Protein AF-A0A6A6VC05-F1 (afdb_monomer_lite)

Organism: NCBI:txid1340428

Radius of gyration: 25.46 Å; chains: 1; bounding box: 84×79×47 Å

Structure (mmCIF, N/CA/C/O backbone):
data_AF-A0A6A6VC05-F1
#
_entry.id   AF-A0A6A6VC05-F1
#
loop_
_atom_site.group_PDB
_atom_site.id
_atom_site.type_symbol
_atom_site.label_atom_id
_atom_site.label_alt_id
_atom_site.label_comp_id
_atom_site.label_asym_id
_atom_site.label_entity_id
_atom_site.label_seq_id
_atom_site.pdbx_PDB_ins_code
_atom_site.Cartn_x
_atom_site.Cartn_y
_atom_site.Cartn_z
_atom_site.occupancy
_atom_site.B_iso_or_equiv
_atom_site.auth_seq_id
_atom_site.auth_comp_id
_atom_site.auth_asym_id
_atom_site.auth_atom_id
_atom_site.pdbx_PDB_model_num
ATOM 1 N N . MET A 1 1 ? -21.739 0.221 14.171 1.00 54.50 1 MET A N 1
ATOM 2 C CA . MET A 1 1 ? -20.677 0.145 13.142 1.00 54.50 1 MET A CA 1
ATOM 3 C C . MET A 1 1 ? -20.597 1.492 12.428 1.00 54.50 1 MET A C 1
ATOM 5 O O . MET A 1 1 ? -21.645 2.012 12.067 1.00 54.50 1 MET A O 1
ATOM 9 N N . LYS A 1 2 ? -19.416 2.118 12.309 1.00 68.44 2 LYS A N 1
ATOM 10 C CA . LYS A 1 2 ? -19.286 3.390 11.569 1.00 68.44 2 LYS A CA 1
ATOM 11 C C . LYS A 1 2 ? -19.467 3.123 10.071 1.00 68.44 2 LYS A C 1
ATOM 13 O O . LYS A 1 2 ? -18.999 2.103 9.582 1.00 68.44 2 LYS A O 1
ATOM 18 N N . ASP A 1 3 ? -20.123 4.040 9.370 1.00 80.00 3 ASP A N 1
ATOM 19 C CA . ASP A 1 3 ? -20.311 3.982 7.916 1.00 80.00 3 ASP A CA 1
ATOM 20 C C . ASP A 1 3 ? -18.944 4.018 7.187 1.00 80.00 3 ASP A C 1
ATOM 22 O O . ASP A 1 3 ? -18.203 4.995 7.368 1.00 80.00 3 ASP A O 1
ATOM 26 N N . PRO A 1 4 ? -18.596 3.003 6.367 1.00 75.62 4 PRO A N 1
ATOM 27 C CA . PRO A 1 4 ? -17.346 2.958 5.605 1.00 75.62 4 PRO A CA 1
ATOM 28 C C . PRO A 1 4 ? -17.115 4.192 4.727 1.00 75.62 4 PRO A C 1
ATOM 30 O O . PRO A 1 4 ? -15.991 4.689 4.644 1.00 75.62 4 PRO A O 1
ATOM 33 N N . LYS A 1 5 ? -18.177 4.775 4.151 1.00 75.69 5 LYS A N 1
ATOM 34 C CA . LYS A 1 5 ? -18.059 6.002 3.344 1.00 75.69 5 LYS A CA 1
ATOM 35 C C . LYS A 1 5 ? -17.540 7.169 4.179 1.00 75.69 5 LYS A C 1
ATOM 37 O O . LYS A 1 5 ? -16.705 7.949 3.719 1.00 75.69 5 LYS A O 1
ATOM 42 N N . LYS A 1 6 ? -17.970 7.253 5.442 1.00 84.31 6 LYS A N 1
ATOM 43 C CA . LYS A 1 6 ? -17.495 8.275 6.383 1.00 84.31 6 LYS A CA 1
ATOM 44 C C . LYS A 1 6 ? -16.056 8.035 6.823 1.00 84.31 6 LYS A C 1
ATOM 46 O O . LYS A 1 6 ? -15.414 8.986 7.256 1.00 84.31 6 LYS A O 1
ATOM 51 N N . ILE A 1 7 ? -15.546 6.801 6.787 1.00 85.06 7 ILE A N 1
ATOM 52 C CA . ILE A 1 7 ? -14.134 6.517 7.091 1.00 85.06 7 ILE A CA 1
ATOM 53 C C . ILE A 1 7 ? -13.250 7.108 5.987 1.00 85.06 7 ILE A C 1
ATOM 55 O O . ILE A 1 7 ? -12.396 7.938 6.290 1.00 85.06 7 ILE A O 1
ATOM 59 N N . CYS A 1 8 ? -13.519 6.785 4.718 1.00 81.38 8 CYS A N 1
ATOM 60 C CA . CYS A 1 8 ? -12.721 7.279 3.590 1.00 81.38 8 CYS A CA 1
ATOM 61 C C . CYS A 1 8 ? -12.722 8.814 3.489 1.00 81.38 8 CYS A C 1
ATOM 63 O O . CYS A 1 8 ? -11.675 9.419 3.285 1.00 81.38 8 CYS A O 1
ATOM 65 N N . GLN A 1 9 ? -13.868 9.465 3.716 1.00 83.94 9 GLN A N 1
ATOM 66 C CA . GLN A 1 9 ? -13.950 10.934 3.727 1.00 83.94 9 GLN A CA 1
ATOM 67 C C . GLN A 1 9 ? -13.121 11.574 4.852 1.00 83.94 9 GLN A C 1
ATOM 69 O O . GLN A 1 9 ? -12.517 12.632 4.668 1.00 83.94 9 GLN A O 1
ATOM 74 N N . ARG A 1 10 ? -13.093 10.944 6.033 1.00 90.19 10 ARG A N 1
ATOM 75 C CA . ARG A 1 10 ? -12.311 11.422 7.184 1.00 90.19 10 ARG A CA 1
ATOM 76 C C . ARG A 1 10 ? -10.819 11.169 7.016 1.00 90.19 10 ARG A C 1
ATOM 78 O O . ARG A 1 10 ? -10.024 11.922 7.567 1.00 90.19 10 ARG A O 1
ATOM 85 N N . LEU A 1 11 ? -10.437 10.184 6.203 1.00 90.19 11 LEU A N 1
ATOM 86 C CA . LEU A 1 11 ? -9.038 9.920 5.879 1.00 90.19 11 LEU A CA 1
ATOM 87 C C . LEU A 1 11 ? -8.375 11.117 5.182 1.00 90.19 11 LEU A C 1
ATOM 89 O O . LEU A 1 11 ? -7.171 11.272 5.283 1.00 90.19 11 LEU A O 1
ATOM 93 N N . GLY A 1 12 ? -9.139 12.005 4.543 1.00 89.12 12 GLY A N 1
ATOM 94 C CA . GLY A 1 12 ? -8.627 13.231 3.924 1.00 89.12 12 GLY A CA 1
ATOM 95 C C . GLY A 1 12 ? -8.273 14.374 4.882 1.00 89.12 12 GLY A C 1
ATOM 96 O O . GLY A 1 12 ? -7.867 15.444 4.432 1.00 89.12 12 GLY A O 1
ATOM 97 N N . TRP A 1 13 ? -8.498 14.218 6.189 1.00 88.69 13 TRP A N 1
ATOM 98 C CA . TRP A 1 13 ? -8.323 15.302 7.159 1.00 88.69 13 TRP A CA 1
ATOM 99 C C . TRP A 1 13 ? -6.855 15.457 7.563 1.00 88.69 13 TRP A C 1
ATOM 101 O O . TRP A 1 13 ? -6.163 14.463 7.758 1.00 88.69 13 TRP A O 1
ATOM 111 N N . GLY A 1 14 ? -6.392 16.700 7.734 1.00 79.25 14 GLY A N 1
ATOM 112 C CA . GLY A 1 14 ? -4.990 16.993 8.070 1.00 79.25 14 GLY A CA 1
ATOM 113 C C . GLY A 1 14 ? -4.506 16.327 9.362 1.00 79.25 14 GLY A C 1
ATOM 114 O O . GLY A 1 14 ? -3.368 15.891 9.421 1.00 79.25 14 GLY A O 1
ATOM 115 N N . ASP A 1 15 ? -5.387 16.156 10.351 1.00 78.50 15 ASP A N 1
ATOM 116 C CA . ASP A 1 15 ? -5.134 15.357 11.557 1.00 78.50 15 ASP A CA 1
ATOM 117 C C . ASP A 1 15 ? -5.759 13.963 11.391 1.00 78.50 15 ASP A C 1
ATOM 119 O O . ASP A 1 15 ? -6.870 13.678 11.858 1.00 78.50 15 ASP A O 1
ATOM 123 N N . GLY A 1 16 ? -5.066 13.114 10.625 1.00 71.44 16 GLY A N 1
ATOM 124 C CA . GLY A 1 16 ? -5.572 11.798 10.236 1.00 71.44 16 GLY A CA 1
ATOM 125 C C . GLY A 1 16 ? -5.879 10.903 11.434 1.00 71.44 16 GLY A C 1
ATOM 126 O O . GLY A 1 16 ? -6.944 10.289 11.477 1.00 71.44 16 GLY A O 1
ATOM 127 N N . ALA A 1 17 ? -4.994 10.901 12.436 1.00 79.56 17 ALA A N 1
ATOM 128 C CA . ALA A 1 17 ? -5.100 10.040 13.613 1.00 79.56 17 ALA A CA 1
ATOM 129 C C . ALA A 1 17 ? -6.322 10.363 14.479 1.00 79.56 17 ALA A C 1
ATOM 131 O O . ALA A 1 17 ? -6.992 9.454 14.974 1.00 79.56 17 ALA A O 1
ATOM 132 N N . ARG A 1 18 ? -6.660 11.649 14.639 1.00 86.12 18 ARG A N 1
ATOM 133 C CA . ARG A 1 18 ? -7.871 12.049 15.364 1.00 86.12 18 ARG A CA 1
ATOM 134 C C . ARG A 1 18 ? -9.143 11.751 14.571 1.00 86.12 18 ARG A C 1
ATO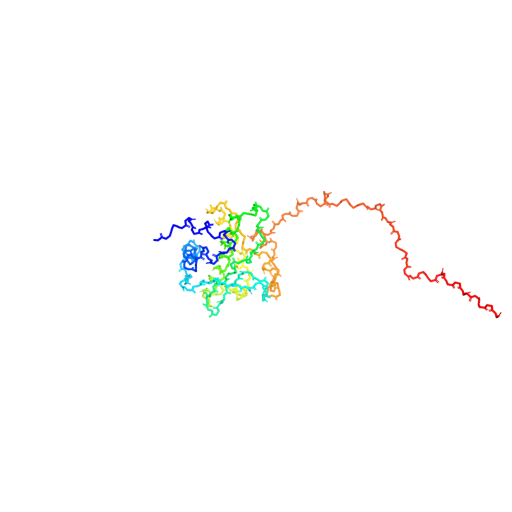M 136 O O . ARG A 1 18 ? -10.170 11.403 15.155 1.00 86.12 18 ARG A O 1
ATOM 143 N N . ALA A 1 19 ? -9.104 11.911 13.248 1.00 85.88 19 ALA A N 1
ATOM 144 C CA . ALA A 1 19 ? -10.272 11.729 12.389 1.00 85.88 19 ALA A CA 1
ATOM 145 C C . ALA A 1 19 ? -10.608 10.245 12.140 1.00 85.88 19 ALA A C 1
ATOM 147 O O . ALA A 1 19 ? -11.791 9.876 12.061 1.00 85.88 19 ALA A O 1
ATOM 148 N N . VAL A 1 20 ? -9.582 9.398 12.032 1.00 91.75 20 VAL A N 1
ATOM 149 C CA . VAL A 1 20 ? -9.659 7.967 11.719 1.00 91.75 20 VAL A CA 1
ATOM 150 C C . VAL A 1 20 ? -8.704 7.206 12.641 1.00 91.75 20 VAL A C 1
ATOM 1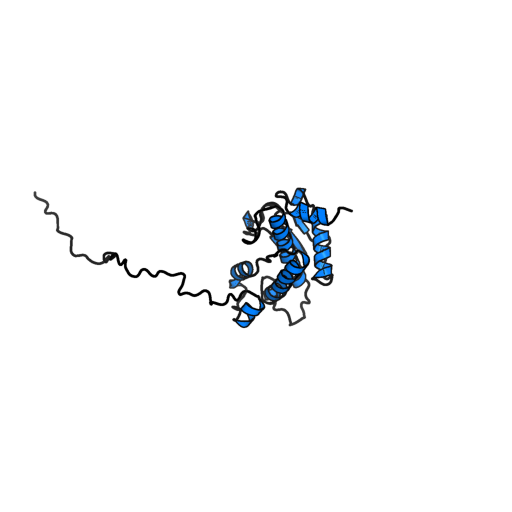52 O O . VAL A 1 20 ? -7.492 7.278 12.485 1.00 91.75 20 VAL A O 1
ATOM 155 N N . GLY A 1 21 ? -9.247 6.460 13.605 1.00 94.62 21 GLY A N 1
ATOM 156 C CA . GLY A 1 21 ? -8.431 5.640 14.509 1.00 94.62 21 GLY A CA 1
ATOM 157 C C . GLY A 1 21 ? -7.872 4.386 13.828 1.00 94.62 21 GLY A C 1
ATOM 158 O O . GLY A 1 21 ? -8.343 4.008 12.756 1.00 94.62 21 GLY A O 1
ATOM 159 N N . ASN A 1 22 ? -6.917 3.708 14.476 1.00 95.69 22 ASN A N 1
ATOM 160 C CA . ASN A 1 22 ? -6.248 2.521 13.920 1.00 95.69 22 ASN A CA 1
ATOM 161 C C . ASN A 1 22 ? -7.245 1.449 13.448 1.00 95.69 22 ASN A C 1
ATOM 163 O O . ASN A 1 22 ? -7.181 1.025 12.302 1.00 95.69 22 ASN A O 1
ATOM 167 N N . SER A 1 23 ? -8.245 1.118 14.269 1.00 95.25 23 SER A N 1
ATOM 168 C CA . SER A 1 23 ? -9.265 0.113 13.928 1.00 95.25 23 SER A CA 1
ATOM 169 C C . SER A 1 23 ? -10.192 0.509 12.774 1.00 95.25 23 SER A C 1
ATOM 171 O O . SER A 1 23 ? -10.851 -0.341 12.181 1.00 95.25 23 SER A O 1
ATOM 173 N N . ASP A 1 24 ? -10.295 1.800 12.440 1.00 95.00 24 ASP A N 1
ATOM 174 C CA . ASP A 1 24 ? -11.007 2.232 11.235 1.00 95.00 24 ASP A CA 1
ATOM 175 C C . ASP A 1 24 ? -10.122 2.058 9.985 1.00 95.00 24 ASP A C 1
ATOM 177 O O . ASP A 1 24 ? -10.655 1.749 8.921 1.00 95.00 24 ASP A O 1
ATOM 181 N N . VAL A 1 25 ? -8.795 2.204 10.107 1.00 95.81 25 VAL A N 1
ATOM 182 C CA . VAL A 1 25 ? -7.836 1.920 9.023 1.00 95.81 25 VAL A CA 1
ATOM 183 C C . VAL A 1 25 ? -7.688 0.417 8.789 1.00 95.81 25 VAL A C 1
ATOM 185 O O . VAL A 1 25 ? -7.654 -0.018 7.642 1.00 95.81 25 VAL A O 1
ATOM 188 N N . GLU A 1 26 ? -7.686 -0.392 9.848 1.00 96.31 26 GLU A N 1
ATOM 189 C CA . GLU A 1 26 ? -7.635 -1.856 9.747 1.00 96.31 26 GLU A CA 1
ATOM 190 C C . GLU A 1 26 ? -8.814 -2.414 8.941 1.00 96.31 26 GLU A C 1
ATOM 192 O O . GLU A 1 26 ? -8.616 -3.289 8.113 1.00 96.31 26 GLU A O 1
ATOM 197 N N . LYS A 1 27 ? -10.013 -1.827 9.029 1.00 95.56 27 LYS A N 1
ATOM 198 C CA . LYS A 1 27 ? -11.145 -2.209 8.155 1.00 95.56 27 LYS A CA 1
ATOM 199 C C . LYS A 1 27 ? -10.883 -1.943 6.672 1.00 95.56 27 LYS A C 1
ATOM 201 O O . LYS A 1 27 ? -11.405 -2.643 5.808 1.00 95.56 27 LYS A O 1
ATOM 206 N N . ILE A 1 28 ? -10.107 -0.904 6.356 1.00 95.69 28 ILE A N 1
ATOM 207 C CA . ILE A 1 28 ? -9.677 -0.639 4.976 1.00 95.69 28 ILE A CA 1
ATOM 208 C C . ILE A 1 28 ? -8.674 -1.716 4.550 1.00 95.69 28 ILE A C 1
ATOM 210 O O . ILE A 1 28 ? -8.787 -2.248 3.447 1.00 95.69 28 ILE A O 1
ATOM 214 N N . LEU A 1 29 ? -7.735 -2.080 5.431 1.00 96.75 29 LEU A N 1
ATOM 215 C CA . LEU A 1 29 ? -6.794 -3.176 5.190 1.00 96.75 29 LEU A CA 1
ATOM 216 C C . LEU A 1 29 ? -7.500 -4.525 5.024 1.00 96.75 29 LEU A C 1
ATOM 218 O O . LEU A 1 29 ? -7.126 -5.275 4.133 1.00 96.75 29 LEU A O 1
ATOM 222 N N . GLU A 1 30 ? -8.542 -4.822 5.801 1.00 96.62 30 GLU A N 1
ATOM 223 C CA . GLU A 1 30 ? -9.377 -6.019 5.635 1.00 96.62 30 GLU A CA 1
ATOM 224 C C . GLU A 1 30 ? -10.001 -6.063 4.237 1.00 96.62 30 GLU A C 1
ATOM 226 O O . GLU A 1 30 ? -9.947 -7.094 3.563 1.00 96.62 30 GLU A O 1
ATOM 231 N N . ALA A 1 31 ? -10.530 -4.931 3.760 1.00 95.81 31 ALA A N 1
ATOM 232 C CA . ALA A 1 31 ? -11.077 -4.830 2.411 1.00 95.81 31 ALA A CA 1
ATOM 233 C C . ALA A 1 31 ? -9.995 -5.041 1.338 1.00 95.81 31 ALA A C 1
ATOM 235 O O . ALA A 1 31 ? -10.212 -5.798 0.394 1.00 95.81 31 ALA A O 1
ATOM 236 N N . TYR A 1 32 ? -8.816 -4.429 1.486 1.00 96.88 32 TYR A N 1
ATOM 237 C CA . TYR A 1 32 ? -7.688 -4.677 0.583 1.00 96.88 32 TYR A CA 1
ATOM 238 C C . TYR A 1 32 ? -7.241 -6.137 0.607 1.00 96.88 32 TYR A C 1
ATOM 240 O O . TYR A 1 32 ? -7.008 -6.724 -0.447 1.00 96.88 32 TYR A O 1
ATOM 248 N N . ASN A 1 33 ? -7.163 -6.740 1.789 1.00 96.81 33 ASN A N 1
ATOM 249 C CA . ASN A 1 33 ? -6.758 -8.124 1.961 1.00 96.81 33 ASN A CA 1
ATOM 250 C C . ASN A 1 33 ? -7.716 -9.082 1.248 1.00 96.81 33 ASN A C 1
ATOM 252 O O . ASN A 1 33 ? -7.274 -9.964 0.513 1.00 96.81 33 ASN A O 1
ATOM 256 N N . ALA A 1 34 ? -9.023 -8.860 1.388 1.00 96.38 34 ALA A N 1
ATOM 257 C CA . ALA A 1 34 ? -10.041 -9.643 0.701 1.00 96.38 34 ALA A CA 1
ATOM 258 C C . ALA A 1 34 ? -10.010 -9.454 -0.827 1.00 96.38 34 ALA A C 1
ATOM 260 O O . ALA A 1 34 ? -10.136 -10.427 -1.566 1.00 96.38 34 ALA A O 1
ATOM 261 N N . LEU A 1 35 ? -9.841 -8.216 -1.308 1.00 95.69 35 LEU A N 1
ATOM 262 C CA . LEU A 1 35 ? -9.934 -7.891 -2.736 1.00 95.69 35 LEU A CA 1
ATOM 263 C C . LEU A 1 35 ? -8.660 -8.205 -3.527 1.00 95.69 35 LEU A C 1
ATOM 265 O O . LEU A 1 35 ? -8.745 -8.601 -4.687 1.00 95.69 35 LEU A O 1
ATOM 269 N N . PHE A 1 36 ? -7.490 -7.987 -2.929 1.00 95.94 36 PHE A N 1
ATOM 270 C CA . PHE A 1 36 ? -6.218 -7.947 -3.654 1.00 95.94 36 PHE A CA 1
ATOM 271 C C . PHE A 1 36 ? -5.190 -8.962 -3.164 1.00 95.94 36 PHE A C 1
ATOM 273 O O . PHE A 1 36 ? -4.302 -9.335 -3.928 1.00 95.94 36 PHE A O 1
ATOM 280 N N . PHE A 1 37 ? -5.302 -9.411 -1.914 1.00 95.25 37 PHE A N 1
ATOM 281 C CA . PHE A 1 37 ? -4.286 -10.248 -1.272 1.00 95.25 37 PHE A CA 1
ATOM 282 C C . PHE A 1 37 ? -4.826 -11.607 -0.820 1.00 95.25 37 PHE A C 1
ATOM 284 O O . PHE A 1 37 ? -4.173 -12.303 -0.048 1.00 95.25 37 PHE A O 1
ATOM 291 N N . PHE A 1 38 ? -5.997 -12.011 -1.328 1.00 95.06 38 PHE A N 1
ATOM 292 C CA . PHE A 1 38 ? -6.592 -13.340 -1.131 1.00 95.06 38 PHE A CA 1
ATOM 293 C C . PHE A 1 38 ? -6.736 -13.751 0.345 1.00 95.06 38 PHE A C 1
ATOM 295 O O . PHE A 1 38 ? -6.606 -14.929 0.686 1.00 95.06 38 PHE A O 1
ATOM 302 N N . GLY A 1 39 ? -6.955 -12.777 1.231 1.00 95.62 39 GLY A N 1
ATOM 303 C CA . GLY A 1 39 ? -7.085 -13.007 2.669 1.00 95.62 39 GLY A CA 1
ATOM 304 C C . GLY A 1 39 ? -5.794 -13.450 3.369 1.00 95.62 39 GLY A C 1
ATOM 305 O O . GLY A 1 39 ? -5.869 -13.948 4.486 1.00 95.62 39 GLY A O 1
ATOM 306 N N . GLN A 1 40 ? -4.626 -13.316 2.731 1.00 93.81 40 GLN A N 1
ATOM 307 C CA . GLN A 1 40 ? -3.364 -13.866 3.244 1.00 93.81 40 GLN A CA 1
ATOM 308 C C . GLN A 1 40 ? -2.687 -12.991 4.309 1.00 93.81 40 GLN A C 1
ATOM 310 O O . GLN A 1 40 ? -1.862 -13.484 5.071 1.00 93.81 40 GLN A O 1
ATOM 315 N N . ILE A 1 41 ? -3.016 -11.700 4.383 1.00 93.81 41 ILE A N 1
ATOM 316 C CA . ILE A 1 41 ? -2.419 -10.785 5.364 1.00 93.81 41 ILE A CA 1
ATOM 317 C C . ILE A 1 41 ? -3.156 -10.906 6.706 1.00 93.81 41 ILE A C 1
ATOM 319 O O . ILE A 1 41 ? -4.386 -10.848 6.750 1.00 93.81 41 ILE A O 1
ATOM 323 N N . GLN A 1 42 ? -2.424 -11.011 7.817 1.00 94.06 42 GLN A N 1
ATOM 324 C CA . GLN A 1 42 ? -2.996 -10.870 9.159 1.00 94.06 42 GLN A CA 1
ATOM 325 C C . GLN A 1 42 ? -3.181 -9.380 9.488 1.00 94.06 42 GLN A C 1
ATOM 327 O O . GLN A 1 42 ? -2.202 -8.657 9.635 1.00 94.06 42 GLN A O 1
ATOM 332 N N . VAL A 1 43 ? -4.432 -8.918 9.584 1.00 95.44 43 VAL A N 1
ATOM 333 C CA . VAL A 1 43 ? -4.743 -7.477 9.693 1.00 95.44 43 VAL A CA 1
ATOM 334 C C . VAL A 1 43 ? -4.866 -6.977 11.138 1.00 95.44 43 VAL A C 1
ATOM 336 O O . VAL A 1 43 ? -4.591 -5.809 11.406 1.00 95.44 43 VAL A O 1
ATOM 339 N N . GLU A 1 44 ? -5.265 -7.830 12.081 1.00 96.12 44 GLU A N 1
ATOM 340 C CA . GLU A 1 44 ? -5.470 -7.418 13.475 1.00 96.12 44 GLU A CA 1
ATOM 341 C C . GLU A 1 44 ? -4.162 -6.931 14.118 1.00 96.12 44 GLU A C 1
ATOM 343 O O . GLU A 1 44 ? -3.178 -7.670 14.180 1.00 96.12 44 GLU A O 1
ATOM 348 N N . GLY A 1 45 ? -4.148 -5.682 14.599 1.00 95.00 45 GLY A N 1
ATOM 349 C CA . GLY A 1 45 ? -2.972 -5.070 15.223 1.00 95.00 45 GLY A CA 1
ATOM 350 C C . GLY A 1 45 ? -1.875 -4.671 14.231 1.00 95.00 45 GLY A C 1
ATOM 351 O O . GLY A 1 45 ? -0.777 -4.291 14.645 1.00 95.00 45 GLY A O 1
ATOM 352 N N . MET A 1 46 ? -2.157 -4.741 12.929 1.00 96.38 46 MET A N 1
ATOM 353 C CA . MET A 1 46 ? -1.184 -4.503 11.869 1.00 96.38 46 MET A CA 1
ATOM 354 C C . MET A 1 46 ? -0.941 -3.013 11.620 1.00 96.38 46 MET A C 1
ATOM 356 O O . MET A 1 46 ? 0.028 -2.669 10.956 1.00 96.38 46 MET A O 1
ATOM 360 N N . PHE A 1 47 ? -1.779 -2.100 12.119 1.00 97.75 47 PHE A N 1
ATOM 361 C CA . PHE A 1 47 ? -1.679 -0.681 11.772 1.00 97.75 47 PHE A CA 1
ATOM 362 C C . PHE A 1 47 ? -1.498 0.245 12.977 1.00 97.75 47 PHE A C 1
ATOM 364 O O . PHE A 1 47 ? -2.200 0.144 13.988 1.00 97.75 47 PHE A O 1
ATOM 371 N N . ARG A 1 48 ? -0.628 1.254 12.826 1.00 96.38 48 ARG A N 1
ATOM 372 C CA . ARG A 1 48 ? -0.589 2.408 13.731 1.00 96.38 48 ARG A CA 1
ATOM 373 C C . ARG A 1 48 ? -0.259 3.727 13.044 1.00 96.38 48 ARG A C 1
ATOM 375 O O . ARG A 1 48 ? 0.626 3.814 12.196 1.00 96.38 48 ARG A O 1
ATOM 382 N N . TRP A 1 49 ? -0.886 4.794 13.528 1.00 95.00 49 TRP A N 1
ATOM 383 C CA . TRP A 1 49 ? -0.390 6.147 13.294 1.00 95.00 49 TRP A CA 1
ATOM 384 C C . TRP A 1 49 ? 0.878 6.409 14.108 1.00 95.00 49 TRP A C 1
ATOM 386 O O . TRP A 1 49 ? 0.939 6.081 15.295 1.00 95.00 49 TRP A O 1
ATOM 396 N N . LYS A 1 50 ? 1.881 7.032 13.489 1.00 93.06 50 LYS A N 1
ATOM 397 C CA . LYS A 1 50 ? 3.136 7.398 14.147 1.00 93.06 50 LYS A CA 1
ATOM 398 C C . LYS A 1 50 ? 3.687 8.692 13.576 1.00 93.06 50 LYS A C 1
ATOM 400 O O . LYS A 1 50 ? 4.002 8.767 12.398 1.00 93.06 50 LYS A O 1
ATOM 405 N N . THR A 1 51 ? 3.825 9.696 14.429 1.00 91.31 51 THR A N 1
ATOM 406 C CA . THR A 1 51 ? 4.394 10.992 14.056 1.00 91.31 51 THR A CA 1
ATOM 407 C C . THR A 1 51 ? 5.917 10.939 13.968 1.00 91.31 51 THR A C 1
ATOM 409 O O . THR A 1 51 ? 6.579 10.166 14.669 1.00 91.31 51 THR A O 1
ATOM 412 N N . GLY A 1 52 ? 6.485 11.805 13.129 1.00 86.12 52 GLY A N 1
ATOM 413 C CA . GLY A 1 52 ? 7.932 12.003 13.046 1.00 86.12 52 GLY A CA 1
ATOM 414 C C . GLY A 1 52 ? 8.653 10.891 12.289 1.00 86.12 52 GLY A C 1
ATOM 415 O O . GLY A 1 52 ? 9.834 10.644 12.536 1.00 86.12 52 GLY A O 1
ATOM 416 N N . LEU A 1 53 ? 7.959 10.212 11.371 1.00 85.50 53 LEU A N 1
ATOM 417 C CA . LEU A 1 53 ? 8.598 9.263 10.456 1.00 85.50 53 LEU A CA 1
ATOM 418 C C . LEU A 1 53 ? 9.518 10.000 9.464 1.00 85.50 53 LEU A C 1
ATOM 420 O O . LEU A 1 53 ? 10.646 9.565 9.208 1.00 85.50 53 LEU A O 1
ATOM 424 N N . LEU A 1 54 ? 9.086 11.169 8.973 1.00 78.19 54 LEU A N 1
ATOM 425 C CA . LEU A 1 54 ? 9.816 11.919 7.948 1.00 78.19 54 LEU A CA 1
ATOM 426 C C . LEU A 1 54 ? 11.162 12.452 8.455 1.00 78.19 54 LEU A C 1
ATOM 428 O O . LEU A 1 54 ? 12.148 12.436 7.718 1.00 78.19 54 LEU A O 1
ATOM 432 N N . SER A 1 55 ? 11.223 12.888 9.716 1.00 71.50 55 SER A N 1
ATOM 433 C CA . SER A 1 55 ? 12.430 13.477 10.308 1.00 71.50 55 SER A CA 1
ATOM 434 C C . SER A 1 55 ? 13.562 12.469 10.504 1.00 71.50 55 SER A C 1
ATOM 436 O O . SER A 1 55 ? 14.727 12.861 10.471 1.00 71.50 55 SER A O 1
ATOM 438 N N . LYS A 1 56 ? 13.238 11.182 10.678 1.00 65.12 56 LYS A N 1
ATOM 439 C CA . LYS A 1 56 ? 14.230 10.117 10.874 1.00 65.12 56 LYS A CA 1
ATOM 440 C C . LYS A 1 56 ? 14.667 9.477 9.563 1.00 65.12 56 LYS A C 1
ATOM 442 O O . LYS A 1 56 ? 15.862 9.349 9.330 1.00 65.12 56 LYS A O 1
ATOM 447 N N . ASP A 1 57 ? 13.714 9.137 8.695 1.00 64.12 57 ASP A N 1
ATOM 448 C CA . ASP A 1 57 ? 13.975 8.247 7.555 1.00 64.12 57 ASP A CA 1
ATOM 449 C C . ASP A 1 57 ? 13.555 8.822 6.196 1.00 64.12 57 ASP A C 1
ATOM 451 O O . ASP A 1 57 ? 13.599 8.109 5.189 1.00 64.12 57 ASP A O 1
ATOM 455 N N . ARG A 1 58 ? 13.136 10.099 6.149 1.00 75.31 58 ARG A N 1
ATOM 456 C CA . ARG A 1 58 ? 12.569 10.760 4.955 1.00 75.31 58 ARG A CA 1
ATOM 457 C C . ARG A 1 58 ? 11.417 9.972 4.319 1.00 75.31 58 ARG A C 1
ATOM 459 O O . ARG A 1 58 ? 11.218 10.005 3.105 1.00 75.31 58 ARG A O 1
ATOM 466 N N . ARG A 1 59 ? 10.646 9.270 5.149 1.00 81.25 59 ARG A N 1
ATOM 467 C CA . ARG A 1 59 ? 9.472 8.481 4.766 1.00 81.25 59 ARG A CA 1
ATOM 468 C C . ARG A 1 59 ? 8.284 8.900 5.620 1.00 81.25 59 ARG A C 1
ATOM 470 O O . ARG A 1 59 ? 8.457 9.233 6.781 1.00 81.25 59 ARG A O 1
ATOM 477 N N . TYR A 1 60 ? 7.089 8.875 5.052 1.00 88.69 60 TYR A N 1
ATOM 478 C CA . TYR A 1 60 ? 5.832 9.156 5.760 1.00 88.69 60 TYR A CA 1
ATOM 479 C C . TYR A 1 60 ? 5.027 7.874 6.027 1.00 88.69 60 TYR A C 1
ATOM 481 O O . TYR A 1 60 ? 3.994 7.921 6.683 1.00 88.69 60 TYR A O 1
ATOM 489 N N . ALA A 1 61 ? 5.500 6.720 5.549 1.00 93.06 61 ALA A N 1
ATOM 490 C CA . ALA A 1 61 ? 4.950 5.409 5.860 1.00 93.06 61 ALA A CA 1
ATOM 491 C C . ALA A 1 61 ? 6.026 4.323 5.762 1.00 93.06 61 ALA A C 1
ATOM 493 O O . ALA A 1 61 ? 7.057 4.528 5.109 1.00 93.06 61 ALA A O 1
ATOM 494 N N . GLN A 1 62 ? 5.797 3.198 6.439 1.00 93.38 62 GLN A N 1
ATOM 495 C CA . GLN A 1 62 ? 6.620 1.999 6.319 1.00 93.38 62 GLN A CA 1
ATOM 496 C C . GLN A 1 62 ? 5.911 0.744 6.834 1.00 93.38 62 GLN A C 1
ATOM 498 O O . GLN A 1 62 ? 5.215 0.785 7.847 1.00 93.38 62 GLN A O 1
ATOM 503 N N . TYR A 1 63 ? 6.186 -0.386 6.195 1.00 94.38 63 TYR A N 1
ATOM 504 C CA . TYR A 1 63 ? 5.999 -1.725 6.738 1.00 94.38 63 TYR A CA 1
ATOM 505 C C . TYR A 1 63 ? 7.252 -2.187 7.504 1.00 94.38 63 TYR A C 1
ATOM 507 O O . TYR A 1 63 ? 8.383 -2.009 7.046 1.00 94.38 63 TYR A O 1
ATOM 515 N N . LEU A 1 64 ? 7.048 -2.786 8.678 1.00 93.19 64 LEU A N 1
ATOM 516 C CA . LEU A 1 64 ? 8.073 -3.338 9.562 1.00 93.19 64 LEU A CA 1
ATOM 517 C C . LEU A 1 64 ? 7.981 -4.874 9.570 1.00 93.19 64 LEU A C 1
ATOM 519 O O . LEU A 1 64 ? 7.178 -5.410 10.337 1.00 93.19 64 LEU A O 1
ATOM 523 N N . PRO A 1 65 ? 8.818 -5.597 8.796 1.00 90.31 65 PRO A N 1
ATOM 524 C CA . PRO A 1 65 ? 8.756 -7.061 8.706 1.00 90.31 65 PRO A CA 1
ATOM 525 C C . PRO A 1 65 ? 8.912 -7.775 10.055 1.00 90.31 65 PRO A C 1
ATOM 527 O O . PRO A 1 65 ? 8.266 -8.782 10.314 1.00 90.31 65 PRO A O 1
ATOM 530 N N . SER A 1 66 ? 9.724 -7.227 10.966 1.00 91.31 66 SER A N 1
ATOM 531 C CA . SER A 1 66 ? 9.967 -7.827 12.287 1.00 91.31 66 SER A CA 1
ATOM 532 C C . SER A 1 66 ? 8.733 -7.879 13.187 1.00 91.31 66 SER A C 1
ATOM 534 O O . SER A 1 66 ? 8.682 -8.702 14.097 1.00 91.31 66 SER A O 1
ATOM 536 N N . THR A 1 67 ? 7.760 -6.995 12.964 1.00 93.62 67 THR A N 1
ATOM 537 C CA . THR A 1 67 ? 6.529 -6.917 13.762 1.00 93.62 67 THR A CA 1
ATOM 538 C C . THR A 1 67 ? 5.268 -7.095 12.923 1.00 93.62 67 THR A C 1
ATOM 540 O O . THR A 1 67 ? 4.177 -7.014 13.476 1.00 93.62 67 THR A O 1
ATOM 543 N N . GLY A 1 68 ? 5.393 -7.248 11.601 1.00 93.44 68 GLY A N 1
ATOM 544 C CA . GLY A 1 68 ? 4.268 -7.243 10.666 1.00 93.44 68 GLY A CA 1
ATOM 545 C C . GLY A 1 68 ? 3.473 -5.932 10.650 1.00 93.44 68 GLY A C 1
ATOM 546 O O . GLY A 1 68 ? 2.307 -5.938 10.280 1.00 93.44 68 GLY A O 1
ATOM 547 N N . MET A 1 69 ? 4.057 -4.807 11.081 1.00 96.62 69 MET A N 1
ATOM 548 C CA . MET A 1 69 ? 3.300 -3.578 11.362 1.00 96.62 69 MET A CA 1
ATOM 549 C C . MET A 1 69 ? 3.479 -2.526 10.270 1.00 96.62 69 MET A C 1
ATOM 551 O O . MET A 1 69 ? 4.598 -2.235 9.861 1.00 96.62 69 MET A O 1
ATOM 555 N N . ILE A 1 70 ? 2.384 -1.900 9.860 1.00 96.75 70 ILE A N 1
ATOM 556 C CA . ILE A 1 70 ? 2.329 -0.713 9.016 1.00 96.75 70 ILE A CA 1
ATOM 557 C C . ILE A 1 70 ? 2.250 0.522 9.911 1.00 96.75 70 ILE A C 1
ATOM 559 O O . ILE A 1 70 ? 1.346 0.676 10.736 1.00 96.75 70 ILE A O 1
ATOM 563 N N . GLU A 1 71 ? 3.192 1.432 9.713 1.00 96.12 71 GLU A N 1
ATOM 564 C CA . GLU A 1 71 ? 3.207 2.748 10.330 1.00 96.12 71 GLU A CA 1
ATOM 565 C C . GLU A 1 71 ? 2.953 3.811 9.268 1.00 96.12 71 GLU A C 1
ATOM 567 O O . GLU A 1 71 ? 3.584 3.793 8.213 1.00 96.12 71 GLU A O 1
ATOM 572 N N . MET A 1 72 ? 2.070 4.764 9.557 1.00 94.81 72 MET A N 1
ATOM 573 C CA . MET A 1 72 ? 1.851 5.936 8.707 1.00 94.81 72 MET A CA 1
ATOM 574 C C . MET A 1 72 ? 1.895 7.215 9.537 1.00 94.81 72 MET A C 1
ATOM 576 O O . MET A 1 72 ? 1.408 7.252 10.670 1.00 94.81 72 MET A O 1
ATOM 580 N N . ASP A 1 73 ? 2.461 8.275 8.969 1.00 92.31 73 ASP A N 1
ATOM 581 C CA . ASP A 1 73 ? 2.474 9.595 9.579 1.00 92.31 73 ASP A CA 1
ATOM 582 C C . ASP A 1 73 ? 1.102 10.255 9.373 1.00 92.31 73 ASP A C 1
ATOM 584 O O . ASP A 1 73 ? 0.588 10.302 8.250 1.00 92.31 73 ASP A O 1
ATOM 588 N N . PRO A 1 74 ? 0.442 10.720 10.447 1.00 90.06 74 PRO A N 1
ATOM 589 C CA . PRO A 1 74 ? -0.875 11.321 10.327 1.00 90.06 74 PRO A CA 1
ATOM 590 C C . PRO A 1 74 ? -0.842 12.752 9.783 1.00 90.06 74 PRO A C 1
ATOM 592 O O . PRO A 1 74 ? -1.918 13.273 9.493 1.00 90.06 74 PRO A O 1
ATOM 595 N N . ILE A 1 75 ? 0.329 13.390 9.678 1.00 85.12 75 ILE A N 1
ATOM 596 C CA . ILE A 1 75 ? 0.494 14.797 9.282 1.00 85.12 75 ILE A CA 1
ATOM 597 C C . ILE A 1 75 ? 1.262 14.892 7.964 1.00 85.12 75 ILE A C 1
ATOM 599 O O . ILE A 1 75 ? 0.828 15.597 7.053 1.00 85.12 75 ILE A O 1
ATOM 603 N N . GLU A 1 76 ? 2.381 14.179 7.858 1.00 80.06 76 GLU A N 1
ATOM 604 C CA . GLU A 1 76 ? 3.237 14.220 6.675 1.00 80.06 76 GLU A CA 1
ATOM 605 C C . GLU A 1 76 ? 2.606 13.427 5.525 1.00 80.06 76 GLU A C 1
ATOM 607 O O . GLU A 1 76 ? 2.238 12.262 5.673 1.00 80.06 76 GLU A O 1
ATOM 612 N N . LEU A 1 77 ? 2.474 14.064 4.362 1.00 73.56 77 LEU A N 1
ATOM 613 C CA . LEU A 1 77 ? 1.839 13.491 3.175 1.00 73.56 77 LEU A CA 1
ATOM 614 C C . LEU A 1 77 ? 2.803 13.498 1.998 1.00 73.56 77 LEU A C 1
ATOM 616 O O . LEU A 1 77 ? 3.668 14.374 1.885 1.00 73.56 77 LEU A O 1
ATOM 620 N N . SER A 1 78 ? 2.601 12.568 1.065 1.00 69.94 78 SER A N 1
ATOM 621 C CA . SER A 1 78 ? 3.184 12.748 -0.257 1.00 69.94 78 SER A CA 1
ATOM 622 C C . SER A 1 78 ? 2.564 13.977 -0.921 1.00 69.94 78 SER A C 1
ATOM 624 O O . SER A 1 78 ? 1.370 14.240 -0.753 1.00 69.94 78 SER A O 1
ATOM 626 N N . PRO A 1 79 ? 3.335 14.737 -1.720 1.00 67.12 79 PRO A N 1
ATOM 627 C CA . PRO A 1 79 ? 2.727 15.723 -2.591 1.00 67.12 79 PRO A CA 1
ATOM 628 C C . PRO A 1 79 ? 1.699 15.000 -3.472 1.00 67.12 79 PRO A C 1
ATOM 630 O O . PRO A 1 79 ? 2.061 13.989 -4.093 1.00 67.12 79 PRO A O 1
ATOM 633 N N . PRO A 1 80 ? 0.443 15.483 -3.528 1.00 61.38 80 PRO A N 1
ATOM 634 C CA . PRO A 1 80 ? -0.612 14.790 -4.243 1.00 61.38 80 PRO A CA 1
ATOM 635 C C . PRO A 1 80 ? -0.218 14.602 -5.713 1.00 61.38 80 PRO A C 1
ATOM 637 O O . PRO A 1 80 ? 0.594 15.365 -6.258 1.00 61.38 80 PRO A O 1
ATOM 640 N N . PRO A 1 81 ? -0.783 13.593 -6.398 1.00 60.19 81 PRO A N 1
ATOM 641 C CA . PRO A 1 81 ? -0.632 13.478 -7.838 1.00 60.19 81 PRO A CA 1
ATOM 642 C C . PRO A 1 81 ? -0.925 14.828 -8.502 1.00 60.19 81 PRO A C 1
ATOM 644 O O . PRO A 1 81 ? -1.978 15.395 -8.241 1.00 60.19 81 PRO A O 1
ATOM 647 N N . CYS A 1 82 ? -0.056 15.311 -9.402 1.00 58.88 82 CYS A N 1
ATOM 648 C CA . CYS A 1 82 ? -0.254 16.590 -10.109 1.00 58.88 82 CYS A CA 1
ATOM 649 C C . CYS A 1 82 ? -1.609 16.711 -10.839 1.00 58.88 82 CYS A C 1
ATOM 651 O O . CYS A 1 82 ? -1.960 17.781 -11.319 1.00 58.88 82 CYS A O 1
ATOM 653 N N . THR A 1 83 ? -2.336 15.602 -10.974 1.00 64.00 83 THR A N 1
ATOM 654 C CA . THR A 1 83 ? -3.635 15.489 -11.632 1.00 64.00 83 THR A CA 1
ATOM 655 C C . THR A 1 83 ? -4.825 15.754 -10.712 1.00 64.00 83 THR A C 1
ATOM 657 O O . THR A 1 83 ? -5.928 15.906 -11.225 1.00 64.00 83 THR A O 1
ATOM 660 N N . LEU A 1 84 ? -4.651 15.763 -9.385 1.00 67.19 84 LEU A N 1
ATOM 661 C CA . LEU A 1 84 ? -5.735 16.044 -8.442 1.00 67.19 84 LEU A CA 1
ATOM 662 C C . LEU A 1 84 ? -5.533 17.423 -7.803 1.00 67.19 84 LEU A C 1
ATOM 664 O O . LEU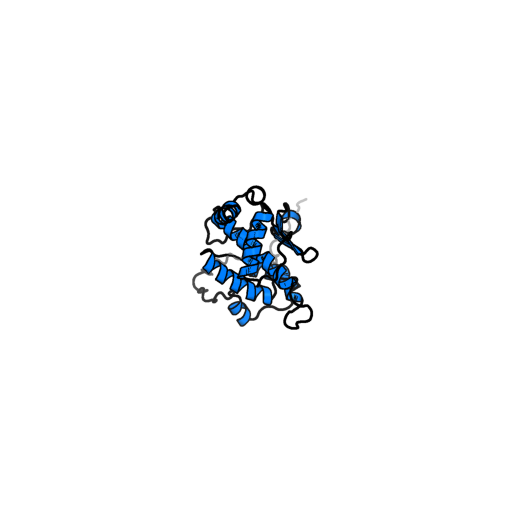 A 1 84 ? -4.408 17.748 -7.413 1.00 67.19 84 LEU A O 1
ATOM 668 N N . PRO A 1 85 ? -6.596 18.237 -7.672 1.00 74.25 85 PRO A N 1
ATOM 669 C CA . PRO A 1 85 ? -6.515 19.464 -6.895 1.00 74.25 85 PRO A CA 1
ATOM 670 C C . PRO A 1 85 ? -6.136 19.122 -5.444 1.00 74.25 85 PRO A C 1
ATOM 672 O O . PRO A 1 85 ? -6.559 18.078 -4.945 1.00 74.25 85 PRO A O 1
ATOM 675 N N . PRO A 1 86 ? -5.349 19.964 -4.752 1.00 76.06 86 PRO A N 1
ATOM 676 C CA . PRO A 1 86 ? -4.946 19.726 -3.369 1.00 76.06 86 PRO A CA 1
ATOM 677 C C . PRO A 1 86 ? -6.137 19.935 -2.423 1.00 76.06 86 PRO A C 1
ATOM 679 O O . PRO A 1 86 ? -6.270 20.967 -1.769 1.00 76.06 86 PRO A O 1
ATOM 682 N N . ASP A 1 87 ? -7.036 18.957 -2.381 1.00 84.94 87 ASP A N 1
ATOM 683 C CA . ASP A 1 87 ? -8.216 18.931 -1.528 1.00 84.94 87 ASP A CA 1
ATOM 684 C C . ASP A 1 87 ? -8.227 17.694 -0.612 1.00 84.94 87 ASP A C 1
ATOM 686 O O . ASP A 1 87 ? -7.325 16.851 -0.619 1.00 84.94 87 ASP A O 1
ATOM 690 N N . ARG A 1 88 ? -9.276 17.573 0.207 1.00 83.94 88 ARG A N 1
ATOM 691 C CA . ARG A 1 88 ? -9.427 16.440 1.134 1.00 83.94 88 ARG A CA 1
ATOM 692 C C . ARG A 1 88 ? -9.539 15.098 0.410 1.00 83.94 88 ARG A C 1
ATOM 694 O O . ARG A 1 88 ? -9.114 14.086 0.960 1.00 83.94 88 ARG A O 1
ATOM 701 N N . ASN A 1 89 ? -10.107 15.067 -0.792 1.00 86.56 89 ASN A N 1
ATOM 702 C CA . ASN A 1 89 ? -10.239 13.830 -1.550 1.00 86.56 89 ASN A CA 1
ATOM 703 C C . ASN A 1 89 ? -8.874 13.385 -2.076 1.00 86.56 89 ASN A C 1
ATOM 705 O O . ASN A 1 89 ? -8.546 12.209 -1.961 1.00 86.56 89 ASN A O 1
ATOM 709 N N . ALA A 1 90 ? -8.052 14.315 -2.566 1.00 86.00 90 ALA A N 1
ATOM 710 C CA . ALA A 1 90 ? -6.682 14.026 -2.973 1.00 86.00 90 ALA A CA 1
ATOM 711 C C . ALA A 1 90 ? -5.852 13.473 -1.808 1.00 86.00 90 ALA A C 1
ATOM 713 O O . ALA A 1 90 ? -5.199 12.444 -1.968 1.00 86.00 90 ALA A O 1
ATOM 714 N N . THR A 1 91 ? -5.955 14.075 -0.618 1.00 88.06 91 THR A N 1
ATOM 715 C CA . THR A 1 91 ? -5.308 13.557 0.600 1.00 88.06 91 THR A CA 1
ATOM 716 C C . THR A 1 91 ? -5.798 12.157 0.970 1.00 88.06 91 THR A C 1
ATOM 718 O O . THR A 1 91 ? -5.002 11.293 1.337 1.00 88.06 91 THR A O 1
ATOM 721 N N . ALA A 1 92 ? -7.107 11.904 0.874 1.00 91.00 92 ALA A N 1
ATOM 722 C CA . ALA A 1 92 ? -7.661 10.583 1.156 1.00 91.00 92 ALA A CA 1
ATOM 723 C C . ALA A 1 92 ? -7.133 9.534 0.165 1.00 91.00 92 ALA A C 1
ATOM 725 O O . ALA A 1 92 ? -6.724 8.455 0.585 1.00 91.00 92 ALA A O 1
ATOM 726 N N . VAL A 1 93 ? -7.099 9.855 -1.131 1.00 90.81 93 VAL A N 1
ATOM 727 C CA . VAL A 1 93 ? -6.575 8.973 -2.186 1.00 90.81 93 VAL A CA 1
ATOM 728 C C . VAL A 1 93 ? -5.083 8.699 -1.990 1.00 90.81 93 VAL A C 1
ATOM 730 O O . VAL A 1 93 ? -4.663 7.550 -2.115 1.00 90.81 93 VAL A O 1
ATOM 733 N N . ASP A 1 94 ? -4.294 9.712 -1.631 1.00 89.44 94 ASP A N 1
ATOM 734 C CA . ASP A 1 94 ? -2.864 9.557 -1.339 1.00 89.44 94 ASP A CA 1
ATOM 735 C C . ASP A 1 94 ? -2.626 8.604 -0.157 1.00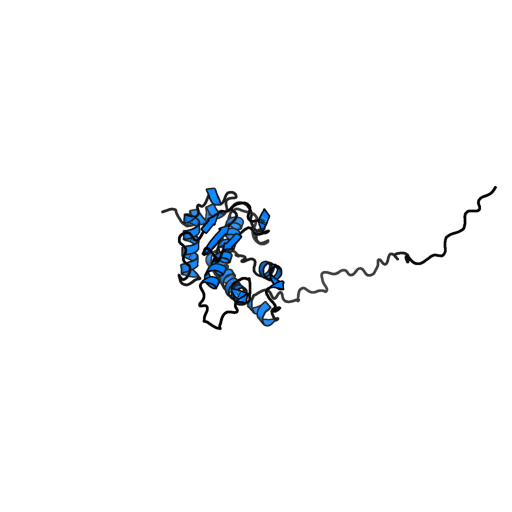 89.44 94 ASP A C 1
ATOM 737 O O . ASP A 1 94 ? -1.848 7.654 -0.260 1.00 89.44 94 ASP A O 1
ATOM 741 N N . ARG A 1 95 ? -3.380 8.765 0.938 1.00 92.19 95 ARG A N 1
ATOM 742 C CA . ARG A 1 95 ? -3.310 7.860 2.096 1.00 92.19 95 ARG A CA 1
ATOM 743 C C . ARG A 1 95 ? -3.787 6.450 1.776 1.00 92.19 95 ARG A C 1
ATOM 745 O O . ARG A 1 95 ? -3.154 5.497 2.214 1.00 92.19 95 ARG A O 1
ATOM 752 N N . LEU A 1 96 ? -4.864 6.299 1.006 1.00 94.12 96 LEU A N 1
ATOM 753 C CA . LEU A 1 96 ? -5.333 4.989 0.542 1.00 94.12 96 LEU A CA 1
ATOM 754 C C . LEU A 1 96 ? -4.271 4.285 -0.307 1.00 94.12 96 LEU A C 1
ATOM 756 O O . LEU A 1 96 ? -4.077 3.079 -0.156 1.00 94.12 96 LEU A O 1
ATOM 760 N N . GLY A 1 97 ? -3.582 5.035 -1.167 1.00 93.62 97 GLY A N 1
ATOM 761 C CA . GLY A 1 97 ? -2.473 4.535 -1.969 1.00 93.62 97 GLY A CA 1
ATOM 762 C C . GLY A 1 97 ? -1.263 4.141 -1.144 1.00 93.62 97 GLY A C 1
ATOM 763 O O . GLY A 1 97 ? -0.711 3.063 -1.329 1.00 93.62 97 GLY A O 1
ATOM 764 N N . THR A 1 98 ? -0.898 4.982 -0.187 1.00 93.81 98 THR A N 1
ATOM 765 C CA . THR A 1 98 ? 0.189 4.713 0.755 1.00 93.81 98 THR A CA 1
ATOM 766 C C . THR A 1 98 ? -0.100 3.469 1.591 1.00 93.81 98 THR A C 1
ATOM 768 O O . THR A 1 98 ? 0.741 2.587 1.703 1.00 93.81 98 THR A O 1
ATOM 771 N N . LEU A 1 99 ? -1.321 3.333 2.107 1.00 95.94 99 LEU A N 1
ATOM 772 C CA . LEU A 1 99 ? -1.732 2.146 2.850 1.00 95.94 99 LEU A CA 1
ATOM 773 C C . LEU A 1 99 ? -1.660 0.884 1.981 1.00 95.94 99 LEU A C 1
ATOM 775 O O . LEU A 1 99 ? -1.174 -0.149 2.433 1.00 95.94 99 LEU A O 1
ATOM 779 N N . LEU A 1 100 ? -2.103 0.969 0.721 1.00 96.75 100 LEU A N 1
ATOM 780 C CA . LEU A 1 100 ? -2.024 -0.145 -0.224 1.00 96.75 100 LEU A CA 1
ATOM 781 C C . LEU A 1 100 ? -0.572 -0.505 -0.575 1.00 96.75 100 LEU A C 1
ATOM 783 O O . LEU A 1 100 ? -0.262 -1.680 -0.755 1.00 96.75 100 LEU A O 1
ATOM 787 N N . HIS A 1 101 ? 0.318 0.488 -0.646 1.00 95.44 101 HIS A N 1
ATOM 788 C CA . HIS A 1 101 ? 1.751 0.290 -0.857 1.00 95.44 101 HIS A CA 1
ATOM 789 C C . HIS A 1 101 ? 2.364 -0.541 0.270 1.00 95.44 101 HIS A C 1
ATOM 791 O O . HIS A 1 101 ? 3.043 -1.530 0.002 1.00 95.44 101 HIS A O 1
ATOM 797 N N . GLU A 1 102 ? 2.112 -0.161 1.523 1.00 95.94 102 GLU A N 1
ATOM 798 C CA . GLU A 1 102 ? 2.652 -0.891 2.672 1.00 95.94 102 GLU A CA 1
ATOM 799 C C . GLU A 1 102 ? 1.992 -2.270 2.837 1.00 95.94 102 GLU A C 1
ATOM 801 O O . GLU A 1 102 ? 2.666 -3.240 3.177 1.00 95.94 102 GLU A O 1
ATOM 806 N N . ALA A 1 103 ? 0.703 -2.404 2.504 1.00 96.50 103 ALA A N 1
ATOM 807 C CA . ALA A 1 103 ? 0.028 -3.701 2.465 1.00 96.50 103 ALA A CA 1
ATOM 808 C C . ALA A 1 103 ? 0.620 -4.643 1.401 1.00 96.50 103 ALA A C 1
ATOM 810 O O . ALA A 1 103 ? 0.720 -5.846 1.634 1.00 96.50 103 ALA A O 1
ATOM 811 N N . LEU A 1 104 ? 1.065 -4.113 0.254 1.00 95.19 104 LEU A N 1
ATOM 812 C CA . LEU A 1 104 ? 1.772 -4.909 -0.750 1.00 95.19 104 LEU A CA 1
ATOM 813 C C . LEU A 1 104 ? 3.106 -5.441 -0.204 1.00 95.19 104 LEU A C 1
ATOM 815 O O . LEU A 1 104 ? 3.417 -6.604 -0.448 1.00 95.19 104 LEU A O 1
ATOM 819 N N . HIS A 1 105 ? 3.864 -4.652 0.567 1.00 93.44 105 HIS A N 1
ATOM 820 C CA . HIS A 1 105 ? 5.069 -5.168 1.237 1.00 93.44 105 HIS A CA 1
ATOM 821 C C . HIS A 1 105 ? 4.737 -6.318 2.181 1.00 93.44 105 HIS A C 1
ATOM 823 O O . HIS A 1 105 ? 5.376 -7.363 2.110 1.00 93.44 105 HIS A O 1
ATOM 829 N N . ALA A 1 106 ? 3.695 -6.171 2.998 1.00 93.94 106 ALA A N 1
ATOM 830 C CA . ALA A 1 106 ? 3.259 -7.238 3.891 1.00 93.94 106 ALA A CA 1
ATOM 831 C C . ALA A 1 106 ? 2.827 -8.510 3.147 1.00 93.94 106 ALA A C 1
ATOM 833 O O . ALA A 1 106 ? 3.163 -9.620 3.555 1.00 93.94 106 ALA A O 1
ATOM 834 N N . TYR A 1 107 ? 2.123 -8.365 2.021 1.00 93.19 107 TYR A N 1
ATOM 835 C CA . TYR A 1 107 ? 1.756 -9.502 1.182 1.00 93.19 107 TYR A CA 1
ATOM 836 C C . TYR A 1 107 ? 2.979 -10.221 0.605 1.00 93.19 107 TYR A C 1
ATOM 838 O O . TYR A 1 107 ? 3.000 -11.449 0.552 1.00 93.19 107 TYR A O 1
ATOM 846 N N . LEU A 1 108 ? 3.996 -9.474 0.168 1.00 90.25 108 LEU A N 1
ATOM 847 C CA . LEU A 1 108 ? 5.243 -10.043 -0.349 1.00 90.25 108 LEU A CA 1
ATOM 848 C C . LEU A 1 108 ? 6.065 -10.732 0.751 1.00 90.25 108 LEU A C 1
ATOM 850 O O . LEU A 1 108 ? 6.739 -11.725 0.475 1.00 90.25 108 LEU A O 1
ATOM 854 N N . ASP A 1 109 ? 5.977 -10.245 1.988 1.00 88.50 109 ASP A N 1
ATOM 855 C CA . ASP A 1 109 ? 6.641 -10.827 3.158 1.00 88.50 109 ASP A CA 1
ATOM 856 C C . ASP A 1 109 ? 6.010 -12.165 3.589 1.00 88.50 109 ASP A C 1
ATOM 858 O O . ASP A 1 109 ? 6.716 -13.083 4.004 1.00 88.50 109 ASP A O 1
ATOM 862 N N . TYR A 1 110 ? 4.697 -12.334 3.385 1.00 83.25 110 TYR A N 1
ATOM 863 C CA . TYR A 1 110 ? 3.981 -13.591 3.653 1.00 83.25 110 TYR A CA 1
ATOM 864 C C . TYR A 1 110 ? 4.421 -14.763 2.750 1.00 83.25 110 TYR A C 1
ATOM 866 O O . TYR A 1 110 ? 4.122 -15.930 3.013 1.00 83.25 110 TYR A O 1
ATOM 874 N N . GLN A 1 111 ? 5.117 -14.493 1.646 1.00 75.50 111 GLN A N 1
ATOM 875 C CA . GLN A 1 111 ? 5.326 -15.498 0.610 1.00 75.50 111 GLN A CA 1
ATOM 876 C C . GLN A 1 111 ? 6.295 -16.611 1.027 1.00 75.50 111 GLN A C 1
ATOM 878 O O . GLN A 1 111 ? 7.319 -16.397 1.682 1.00 75.50 111 GLN A O 1
ATOM 883 N N . CYS A 1 112 ? 5.978 -17.829 0.582 1.00 72.62 112 CYS A N 1
ATOM 884 C CA . CYS A 1 112 ? 6.701 -19.047 0.923 1.00 72.62 112 CYS A CA 1
ATOM 885 C C . CYS A 1 112 ? 8.214 -18.916 0.677 1.00 72.62 112 CYS A C 1
ATOM 887 O O . CYS A 1 112 ? 8.658 -18.619 -0.432 1.00 72.62 112 CYS A O 1
ATOM 889 N N . GLN A 1 113 ? 9.017 -19.169 1.714 1.00 69.94 113 GLN A N 1
ATOM 890 C CA . GLN A 1 113 ? 10.480 -19.059 1.654 1.00 69.94 113 GLN A CA 1
ATOM 891 C C . GLN A 1 113 ? 11.145 -20.114 0.767 1.00 69.94 113 GLN A C 1
ATOM 893 O O . GLN A 1 113 ? 12.266 -19.904 0.314 1.00 69.94 113 GLN A O 1
ATOM 898 N N . SER A 1 114 ? 10.464 -21.229 0.499 1.00 69.75 114 SER A N 1
ATOM 899 C CA . SER A 1 114 ? 10.981 -22.310 -0.343 1.00 69.75 114 SER A CA 1
ATOM 900 C C . SER A 1 114 ? 10.572 -22.190 -1.815 1.00 69.75 114 SER A C 1
ATOM 902 O O . SER A 1 114 ? 11.124 -22.896 -2.662 1.00 69.75 114 SER A O 1
ATOM 904 N N . CYS A 1 115 ? 9.645 -21.291 -2.160 1.00 68.00 115 CYS A N 1
ATOM 905 C CA . CYS A 1 115 ? 9.271 -21.059 -3.550 1.00 68.00 115 CYS A CA 1
ATOM 906 C C . CYS A 1 115 ? 10.375 -20.274 -4.278 1.00 68.00 115 CYS A C 1
ATOM 908 O O . CYS A 1 115 ? 10.586 -19.091 -4.030 1.00 68.00 115 CYS A O 1
ATOM 910 N N . ARG A 1 116 ? 11.031 -20.923 -5.253 1.00 56.31 116 ARG A N 1
ATOM 911 C CA . ARG A 1 116 ? 12.054 -20.333 -6.148 1.00 56.31 116 ARG A CA 1
ATOM 912 C C . ARG A 1 116 ? 11.590 -19.111 -6.948 1.00 56.31 116 ARG A C 1
ATOM 914 O O . ARG A 1 116 ? 12.417 -18.455 -7.570 1.00 56.31 116 ARG A O 1
ATOM 921 N N . SER A 1 117 ? 10.285 -18.858 -7.005 1.00 58.31 117 SER A N 1
ATOM 922 C CA . SER A 1 117 ? 9.697 -17.802 -7.826 1.00 58.31 117 SER A CA 1
ATOM 923 C C . SER A 1 117 ? 9.952 -16.398 -7.293 1.00 58.31 117 SER A C 1
ATOM 925 O O . SER A 1 117 ? 9.738 -15.456 -8.050 1.00 58.31 117 SER A O 1
ATOM 927 N N . LEU A 1 118 ? 10.400 -16.244 -6.039 1.00 65.69 118 LEU A N 1
ATOM 928 C CA . LEU A 1 118 ? 10.772 -14.934 -5.520 1.00 65.69 118 LEU A CA 1
ATOM 929 C C . LEU A 1 118 ? 12.260 -14.783 -5.328 1.00 65.69 118 LEU A C 1
ATOM 931 O O . LEU A 1 118 ? 12.908 -15.492 -4.561 1.00 65.69 118 LEU A O 1
ATOM 935 N N . ASP A 1 119 ? 12.753 -13.753 -5.991 1.00 69.12 119 ASP A N 1
ATOM 936 C CA . ASP A 1 119 ? 14.015 -13.140 -5.677 1.00 69.12 119 ASP A CA 1
ATOM 937 C C . ASP A 1 119 ? 13.960 -12.593 -4.238 1.00 69.12 119 ASP A C 1
ATOM 939 O O . ASP A 1 119 ? 13.090 -11.772 -3.936 1.00 69.12 119 ASP A O 1
ATOM 943 N N . PRO A 1 120 ? 14.865 -12.995 -3.328 1.00 67.38 120 PRO A N 1
ATOM 944 C CA . PRO A 1 120 ? 14.952 -12.407 -1.991 1.00 67.38 120 PRO A CA 1
ATOM 945 C C . PRO A 1 120 ? 15.063 -10.873 -2.009 1.00 67.38 120 PRO A C 1
ATOM 947 O O . PRO A 1 120 ? 14.656 -10.215 -1.051 1.00 67.38 120 PRO A O 1
ATOM 950 N N . ARG A 1 121 ? 15.553 -10.290 -3.114 1.00 67.06 121 ARG A N 1
ATOM 951 C CA . ARG A 1 121 ? 15.625 -8.839 -3.332 1.00 67.06 121 ARG A CA 1
ATOM 952 C C . ARG A 1 121 ? 14.248 -8.181 -3.471 1.00 67.06 121 ARG A C 1
ATOM 954 O O . ARG A 1 121 ? 14.125 -6.997 -3.173 1.00 67.06 121 ARG A O 1
ATOM 961 N N . ASP A 1 122 ? 13.210 -8.930 -3.842 1.00 68.31 122 ASP A N 1
ATOM 962 C CA . ASP A 1 122 ? 11.835 -8.423 -3.931 1.00 68.31 122 ASP A CA 1
ATOM 963 C C . ASP A 1 122 ? 11.159 -8.277 -2.557 1.00 68.31 122 ASP A C 1
ATOM 965 O O . ASP A 1 122 ? 10.169 -7.560 -2.451 1.00 68.31 122 ASP A O 1
ATOM 969 N N . ARG A 1 123 ? 11.688 -8.909 -1.497 1.00 66.44 123 ARG A N 1
ATOM 970 C CA . ARG A 1 123 ? 11.108 -8.845 -0.138 1.00 66.44 123 ARG A CA 1
ATOM 971 C C . ARG A 1 123 ? 11.462 -7.572 0.615 1.00 66.44 123 ARG A C 1
ATOM 973 O O . ARG A 1 123 ? 10.662 -7.050 1.378 1.00 66.44 123 ARG A O 1
ATOM 980 N N . ALA A 1 124 ? 12.686 -7.090 0.426 1.00 64.88 124 ALA A N 1
ATOM 981 C CA . ALA A 1 124 ? 13.219 -5.944 1.158 1.00 64.88 124 ALA A CA 1
ATOM 982 C C . ALA A 1 124 ? 13.173 -4.638 0.347 1.00 64.88 124 ALA A C 1
ATOM 984 O O . ALA A 1 124 ? 13.650 -3.602 0.819 1.00 64.88 124 ALA A O 1
ATOM 985 N N . ALA A 1 125 ? 12.661 -4.663 -0.884 1.00 72.38 125 ALA A N 1
ATOM 986 C CA . ALA A 1 125 ? 12.717 -3.523 -1.788 1.00 72.38 125 ALA A CA 1
ATOM 987 C C . ALA A 1 125 ? 11.534 -3.483 -2.760 1.00 72.38 125 ALA A C 1
ATOM 989 O O . ALA A 1 125 ? 10.728 -4.398 -2.870 1.00 72.38 125 ALA A O 1
ATOM 990 N N . HIS A 1 126 ? 11.473 -2.402 -3.532 1.00 87.62 126 HIS A N 1
ATOM 991 C CA . HIS A 1 126 ? 10.508 -2.194 -4.610 1.00 87.62 126 HIS A CA 1
ATOM 992 C C . HIS A 1 126 ? 10.931 -2.919 -5.897 1.00 87.62 126 HIS A C 1
ATOM 994 O O . HIS A 1 126 ? 10.948 -2.301 -6.963 1.00 87.62 126 HIS A O 1
ATOM 1000 N N . GLY A 1 127 ? 11.333 -4.190 -5.778 1.00 85.50 127 GLY A N 1
ATOM 1001 C CA . GLY A 1 127 ? 11.900 -5.020 -6.848 1.00 85.50 127 GLY A CA 1
ATOM 1002 C C . GLY A 1 127 ? 10.887 -5.469 -7.914 1.00 85.50 127 GLY A C 1
ATOM 1003 O O . GLY A 1 127 ? 9.784 -4.932 -7.998 1.00 85.50 127 GLY A O 1
ATOM 1004 N N . TYR A 1 128 ? 11.250 -6.436 -8.762 1.00 85.81 128 TYR A N 1
ATOM 1005 C CA . TYR A 1 128 ? 10.474 -6.812 -9.954 1.00 85.81 128 TYR A CA 1
ATOM 1006 C C . TYR A 1 128 ? 9.022 -7.173 -9.617 1.00 85.81 128 TYR A C 1
ATOM 1008 O O . TYR A 1 128 ? 8.088 -6.629 -10.219 1.00 85.81 128 TYR A O 1
ATOM 1016 N N . THR A 1 129 ? 8.817 -8.045 -8.627 1.00 87.31 129 THR A N 1
ATOM 1017 C CA . THR A 1 129 ? 7.470 -8.486 -8.237 1.00 87.31 129 THR A CA 1
ATOM 1018 C C . THR A 1 129 ? 6.640 -7.326 -7.693 1.00 87.31 129 THR A C 1
ATOM 1020 O O . THR A 1 129 ? 5.483 -7.163 -8.089 1.00 87.31 129 THR A O 1
ATOM 1023 N N . PHE A 1 130 ? 7.240 -6.459 -6.869 1.00 90.94 130 PHE A N 1
ATOM 1024 C CA . PHE A 1 130 ? 6.581 -5.248 -6.378 1.00 90.94 130 PHE A CA 1
ATOM 1025 C C . PHE A 1 130 ? 6.135 -4.353 -7.538 1.00 90.94 130 PHE A C 1
ATOM 1027 O O . PHE A 1 130 ? 5.010 -3.859 -7.553 1.00 90.94 130 PHE A O 1
ATOM 1034 N N . GLN A 1 131 ? 6.995 -4.157 -8.540 1.00 91.19 131 GLN A N 1
ATOM 1035 C CA . GLN A 1 131 ? 6.682 -3.298 -9.679 1.00 91.19 131 GLN A CA 1
ATOM 1036 C C . GLN A 1 131 ? 5.518 -3.812 -10.511 1.00 91.19 131 GLN A C 1
ATOM 1038 O O . GLN A 1 131 ? 4.632 -3.038 -10.890 1.00 91.19 131 GLN A O 1
ATOM 1043 N N . LYS A 1 132 ? 5.515 -5.119 -10.771 1.00 91.06 132 LYS A N 1
ATOM 1044 C CA . LYS A 1 132 ? 4.483 -5.787 -11.555 1.00 91.06 132 LYS A CA 1
ATOM 1045 C C . LYS A 1 132 ? 3.136 -5.774 -10.838 1.00 91.06 132 LYS A C 1
ATOM 1047 O O . LYS A 1 132 ? 2.153 -5.313 -11.414 1.00 91.06 132 LYS A O 1
ATOM 1052 N N . LEU A 1 133 ? 3.098 -6.213 -9.578 1.00 92.56 133 LEU A N 1
ATOM 1053 C CA . LEU A 1 133 ? 1.869 -6.203 -8.780 1.00 92.56 133 LEU A CA 1
ATOM 1054 C C . LEU A 1 133 ? 1.382 -4.778 -8.531 1.00 92.56 133 LEU A C 1
ATOM 1056 O O . LEU A 1 133 ? 0.199 -4.494 -8.687 1.00 92.56 133 LEU A O 1
ATOM 1060 N N . GLY A 1 134 ? 2.297 -3.861 -8.224 1.00 94.38 134 GLY A N 1
ATOM 1061 C CA . GLY A 1 134 ? 1.964 -2.470 -7.977 1.00 94.38 134 GLY A CA 1
ATOM 1062 C C . GLY A 1 134 ? 1.289 -1.800 -9.177 1.00 94.38 134 GLY A C 1
ATOM 1063 O O . GLY A 1 134 ? 0.319 -1.075 -8.984 1.00 94.38 134 GLY A O 1
ATOM 1064 N N . LYS A 1 135 ? 1.719 -2.078 -10.416 1.00 94.56 135 LYS A N 1
ATOM 1065 C CA . LYS A 1 135 ? 1.006 -1.587 -11.608 1.00 94.56 135 LYS A CA 1
ATOM 1066 C C . LYS A 1 135 ? -0.432 -2.109 -11.665 1.00 94.56 135 LYS A C 1
ATOM 1068 O O . LYS A 1 135 ? -1.350 -1.320 -11.862 1.00 94.56 135 LYS A O 1
ATOM 1073 N N . VAL A 1 136 ? -0.619 -3.417 -11.485 1.00 95.56 136 VAL A N 1
ATOM 1074 C CA . VAL A 1 136 ? -1.952 -4.042 -11.525 1.00 95.56 136 VAL A CA 1
ATOM 1075 C C . VAL A 1 136 ? -2.860 -3.434 -10.454 1.00 95.56 136 VAL A C 1
ATOM 1077 O O . VAL A 1 136 ? -4.022 -3.138 -10.721 1.00 95.56 136 VAL A O 1
ATOM 1080 N N . LEU A 1 137 ? -2.327 -3.189 -9.256 1.00 96.19 137 LEU A N 1
ATOM 1081 C CA . LEU A 1 137 ? -3.057 -2.529 -8.177 1.00 96.19 137 LEU A CA 1
ATOM 1082 C C . LEU A 1 137 ? -3.414 -1.07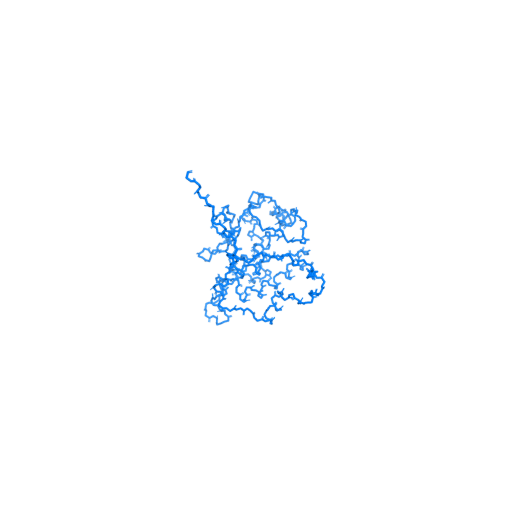7 -8.515 1.00 96.19 137 LEU A C 1
ATOM 1084 O O . LEU A 1 137 ? -4.550 -0.681 -8.283 1.00 96.19 137 LEU A O 1
ATOM 1088 N N . GLU A 1 138 ? -2.502 -0.286 -9.088 1.00 94.12 138 GLU A N 1
ATOM 1089 C CA . GLU A 1 138 ? -2.802 1.087 -9.530 1.00 94.12 138 GLU A CA 1
ATOM 1090 C C . GLU A 1 138 ? -3.937 1.112 -10.570 1.00 94.12 138 GLU A C 1
ATOM 1092 O O . GLU A 1 138 ? -4.868 1.912 -10.447 1.00 94.12 138 GLU A O 1
ATOM 1097 N N . GLU A 1 139 ? -3.904 0.202 -11.550 1.00 94.25 139 GLU A N 1
ATOM 1098 C CA . GLU A 1 139 ? -4.952 0.052 -12.570 1.00 94.25 139 GLU A CA 1
ATOM 1099 C C . GLU A 1 139 ? -6.298 -0.339 -11.942 1.00 94.25 139 GLU A C 1
ATOM 1101 O O . GLU A 1 139 ? -7.324 0.291 -12.212 1.00 94.25 139 GLU A O 1
ATOM 1106 N N . LYS A 1 140 ? -6.306 -1.324 -11.035 1.00 95.19 140 LYS A N 1
ATOM 1107 C CA . LYS A 1 140 ? -7.535 -1.763 -10.361 1.00 95.19 140 LYS A CA 1
ATOM 1108 C C . LYS A 1 140 ? -8.093 -0.711 -9.414 1.00 95.19 140 LYS A C 1
ATOM 1110 O O . LYS A 1 140 ? -9.303 -0.504 -9.377 1.00 95.19 140 LYS A O 1
ATOM 1115 N N . MET A 1 141 ? -7.245 0.011 -8.694 1.00 92.56 141 MET A N 1
ATOM 1116 C CA . MET A 1 141 ? -7.688 1.102 -7.830 1.00 92.56 141 MET A CA 1
ATOM 1117 C C . MET A 1 141 ? -8.294 2.254 -8.629 1.00 92.56 141 MET A C 1
ATOM 1119 O O . MET A 1 141 ? -9.287 2.827 -8.185 1.00 92.56 141 MET A O 1
ATOM 1123 N N . LEU A 1 142 ? -7.776 2.551 -9.826 1.00 92.19 142 LEU A N 1
ATOM 1124 C CA . LEU A 1 142 ? -8.415 3.504 -10.732 1.00 92.19 142 LEU A CA 1
ATOM 1125 C C . LEU A 1 142 ? -9.813 3.025 -11.156 1.00 92.19 142 LEU A C 1
ATOM 1127 O O . LEU A 1 142 ? -10.755 3.818 -11.165 1.00 92.19 142 LEU A O 1
ATOM 1131 N N . GLU A 1 143 ? -9.978 1.735 -11.459 1.00 91.62 143 GLU A N 1
ATOM 1132 C CA . GLU A 1 143 ? -11.286 1.155 -11.783 1.00 91.62 143 GLU A CA 1
ATOM 1133 C C . GLU A 1 143 ? -12.274 1.249 -10.606 1.00 91.62 143 GLU A C 1
ATOM 1135 O O . GLU A 1 143 ? -13.428 1.634 -10.824 1.00 91.62 143 GLU A O 1
ATOM 1140 N N . PHE A 1 144 ? -11.836 0.935 -9.381 1.00 88.81 144 PHE A N 1
ATOM 1141 C CA . PHE A 1 144 ? -12.686 0.899 -8.184 1.00 88.81 144 PHE A CA 1
ATOM 1142 C C . PHE A 1 144 ? -12.985 2.284 -7.602 1.00 88.81 144 PHE A C 1
ATOM 1144 O O . PHE A 1 144 ? -14.144 2.601 -7.338 1.00 88.81 144 PHE A O 1
ATOM 1151 N N . LEU A 1 145 ? -11.960 3.114 -7.400 1.00 86.25 145 LEU A N 1
ATOM 1152 C CA . LEU A 1 145 ? -12.096 4.430 -6.768 1.00 86.25 145 LEU A CA 1
ATOM 1153 C C . LEU A 1 145 ? -12.450 5.540 -7.756 1.00 86.25 145 LEU A C 1
ATOM 1155 O O . LEU A 1 145 ? -12.791 6.639 -7.326 1.00 86.25 145 LEU A O 1
ATOM 1159 N N . LYS A 1 146 ? -12.326 5.285 -9.066 1.00 88.75 146 LYS A N 1
ATOM 1160 C CA . LYS A 1 146 ? -12.397 6.322 -10.112 1.00 88.75 146 LYS A CA 1
ATOM 1161 C C . LYS A 1 146 ? -11.399 7.462 -9.877 1.00 88.75 146 LYS A C 1
ATOM 1163 O O . LYS A 1 146 ? -11.606 8.581 -10.336 1.00 88.75 146 LYS A O 1
ATOM 1168 N N . ALA A 1 147 ? -10.310 7.166 -9.171 1.00 86.75 147 ALA A N 1
ATOM 1169 C CA . ALA A 1 147 ? -9.253 8.104 -8.836 1.00 86.75 147 ALA A CA 1
ATOM 1170 C C . ALA A 1 147 ? -7.888 7.414 -8.971 1.00 86.75 147 ALA A C 1
ATOM 1172 O O . ALA A 1 147 ? -7.753 6.253 -8.572 1.00 86.75 147 ALA A O 1
ATOM 1173 N N . PRO A 1 148 ? -6.871 8.098 -9.522 1.00 88.75 148 PRO A N 1
ATOM 1174 C CA . PRO A 1 148 ? -5.551 7.515 -9.681 1.00 88.75 148 PRO A CA 1
ATOM 1175 C C . PRO A 1 148 ? -4.854 7.408 -8.324 1.00 88.75 148 PRO A C 1
ATOM 1177 O O . PRO A 1 148 ? -4.525 8.415 -7.695 1.00 88.75 148 PRO A O 1
ATOM 1180 N N . VAL A 1 149 ? -4.584 6.178 -7.903 1.00 90.31 149 VAL A N 1
ATOM 1181 C CA . VAL A 1 149 ? -3.687 5.882 -6.787 1.00 90.31 149 VAL A CA 1
ATOM 1182 C C . VAL A 1 149 ? -2.255 5.807 -7.306 1.00 90.31 149 VAL A C 1
ATOM 1184 O O . VAL A 1 149 ? -2.010 5.279 -8.389 1.00 90.31 149 VAL A O 1
ATOM 1187 N N . LYS A 1 150 ? -1.300 6.330 -6.533 1.00 88.12 150 LYS A N 1
ATOM 1188 C CA . LYS A 1 150 ? 0.130 6.187 -6.814 1.00 88.12 150 LYS A CA 1
ATOM 1189 C C . LYS A 1 150 ? 0.786 5.385 -5.708 1.00 88.12 150 LYS A C 1
ATOM 1191 O O . LYS A 1 150 ? 0.843 5.837 -4.573 1.00 88.12 150 LYS A O 1
ATOM 1196 N N . LEU A 1 151 ? 1.379 4.254 -6.062 1.00 90.19 151 LEU A N 1
ATOM 1197 C CA . LEU A 1 151 ? 2.175 3.448 -5.139 1.00 90.19 151 LEU A CA 1
ATOM 1198 C C . LEU A 1 151 ? 3.647 3.889 -5.126 1.00 90.19 151 LEU A C 1
ATOM 1200 O O . LEU A 1 151 ? 4.517 3.113 -4.752 1.00 90.19 151 LEU A O 1
ATOM 1204 N N . GLY A 1 152 ? 3.978 5.099 -5.594 1.00 79.00 152 GLY A N 1
ATOM 1205 C CA . GLY A 1 152 ? 5.342 5.651 -5.525 1.00 79.00 152 GLY A CA 1
ATOM 1206 C C . GLY A 1 152 ? 6.418 4.852 -6.276 1.00 79.00 152 GLY A C 1
ATOM 1207 O O . GLY A 1 152 ? 7.609 5.083 -6.073 1.00 79.00 152 GLY A O 1
ATOM 1208 N N . ARG A 1 153 ? 6.022 3.931 -7.162 1.00 84.81 153 ARG A N 1
ATOM 1209 C CA . ARG A 1 153 ? 6.856 2.790 -7.558 1.00 84.81 153 ARG A CA 1
ATOM 1210 C C . ARG A 1 153 ? 8.216 3.153 -8.165 1.00 84.81 153 ARG A C 1
ATOM 1212 O O . ARG A 1 153 ? 9.215 2.531 -7.812 1.00 84.81 153 ARG A O 1
ATOM 1219 N N . VAL A 1 154 ? 8.262 4.161 -9.045 1.00 83.62 154 VAL A N 1
ATOM 1220 C CA . VAL A 1 154 ? 9.499 4.624 -9.714 1.00 83.62 154 VAL A CA 1
ATOM 1221 C C . VAL A 1 154 ? 10.474 5.233 -8.713 1.00 83.62 154 VAL A C 1
ATOM 1223 O O . VAL A 1 154 ? 11.646 4.867 -8.673 1.00 83.62 154 VAL A O 1
ATOM 1226 N N . ARG A 1 155 ? 9.992 6.183 -7.901 1.00 80.62 155 ARG A N 1
ATOM 1227 C CA . ARG A 1 155 ? 10.828 6.905 -6.933 1.00 80.62 155 ARG A CA 1
ATOM 1228 C C . ARG A 1 155 ? 11.387 5.946 -5.891 1.00 80.62 155 ARG A C 1
ATOM 1230 O O . ARG A 1 155 ? 12.569 6.028 -5.574 1.00 80.62 155 ARG A O 1
ATOM 1237 N N . SER A 1 156 ? 10.556 5.026 -5.412 1.00 78.88 156 SER A N 1
ATOM 1238 C CA . SER A 1 156 ? 10.964 4.055 -4.406 1.00 78.88 156 SER A CA 1
ATOM 1239 C C . SER A 1 156 ? 12.005 3.063 -4.938 1.00 78.88 156 SER A C 1
ATOM 1241 O O . SER A 1 156 ? 12.980 2.786 -4.244 1.00 78.88 156 SER A O 1
ATOM 1243 N N . TRP A 1 157 ? 11.883 2.621 -6.197 1.00 83.62 157 TRP A N 1
ATOM 1244 C CA . TRP A 1 157 ? 12.919 1.813 -6.853 1.00 83.62 157 TRP A CA 1
ATOM 1245 C C . TRP A 1 157 ? 14.235 2.579 -7.019 1.00 83.62 157 TRP A C 1
ATOM 1247 O O . TRP A 1 157 ? 15.288 2.082 -6.632 1.00 83.62 157 TRP A O 1
ATOM 1257 N N . LEU A 1 158 ? 14.183 3.823 -7.516 1.00 82.88 158 LEU A N 1
ATOM 1258 C CA . LEU A 1 158 ? 15.377 4.662 -7.684 1.00 82.88 158 LEU A CA 1
ATOM 1259 C C . LEU A 1 158 ? 16.112 4.905 -6.360 1.00 82.88 158 LEU A C 1
ATOM 1261 O O . LEU A 1 158 ? 17.339 4.916 -6.341 1.00 82.88 158 LEU A O 1
ATOM 1265 N N . HIS A 1 159 ? 15.375 5.075 -5.260 1.00 77.62 159 HIS A N 1
ATOM 1266 C CA . HIS A 1 159 ? 15.958 5.301 -3.938 1.00 77.62 159 HIS A CA 1
ATOM 1267 C C . HIS A 1 159 ? 16.699 4.074 -3.383 1.00 77.62 159 HIS A C 1
ATOM 1269 O O . HIS A 1 159 ? 17.604 4.231 -2.572 1.00 77.62 159 HIS A O 1
ATOM 1275 N N . ARG A 1 160 ? 16.347 2.861 -3.829 1.00 75.06 160 ARG A N 1
ATOM 1276 C CA . ARG A 1 160 ? 16.999 1.604 -3.425 1.00 75.06 160 ARG A CA 1
ATOM 1277 C C . ARG A 1 160 ? 17.766 0.939 -4.563 1.00 75.06 160 ARG A C 1
ATOM 1279 O O . ARG A 1 160 ? 18.015 -0.264 -4.510 1.00 75.06 160 ARG A O 1
ATOM 1286 N N . ARG A 1 161 ? 18.176 1.717 -5.571 1.00 71.06 161 ARG A N 1
ATOM 1287 C CA . ARG A 1 161 ? 18.876 1.198 -6.752 1.00 71.06 161 ARG A CA 1
ATOM 1288 C C . ARG A 1 161 ? 20.117 0.377 -6.390 1.00 71.06 161 ARG A C 1
ATOM 1290 O O . ARG A 1 161 ? 20.416 -0.591 -7.071 1.00 71.06 161 ARG A O 1
ATOM 1297 N N . GLU A 1 162 ? 20.808 0.751 -5.318 1.00 71.19 162 GLU A N 1
ATOM 1298 C CA . GLU A 1 162 ? 22.013 0.073 -4.820 1.00 71.19 162 GLU A CA 1
ATOM 1299 C C . GLU A 1 162 ? 21.755 -1.361 -4.336 1.00 71.19 162 GLU A C 1
ATOM 1301 O O . GLU A 1 162 ? 22.677 -2.162 -4.296 1.00 71.19 162 GLU A O 1
ATOM 1306 N N . ILE A 1 163 ? 20.508 -1.685 -3.983 1.00 68.12 163 ILE A N 1
ATOM 1307 C CA . ILE A 1 163 ? 20.080 -3.018 -3.527 1.00 68.12 163 ILE A CA 1
ATOM 1308 C C . ILE A 1 163 ? 19.464 -3.808 -4.695 1.00 68.12 163 ILE A C 1
ATOM 1310 O O . ILE A 1 163 ? 19.384 -5.036 -4.676 1.00 68.12 163 ILE A O 1
ATOM 1314 N N . THR A 1 164 ? 19.015 -3.110 -5.741 1.00 68.69 164 THR A N 1
ATOM 1315 C CA . THR A 1 164 ? 18.514 -3.719 -6.971 1.00 68.69 164 THR A CA 1
ATOM 1316 C C . THR A 1 164 ? 19.649 -3.783 -7.996 1.00 68.69 164 THR A C 1
ATOM 1318 O O . THR A 1 164 ? 19.767 -2.912 -8.855 1.00 68.69 164 THR A O 1
ATOM 1321 N N . ASP A 1 165 ? 20.475 -4.832 -7.944 1.00 67.75 165 ASP A N 1
ATOM 1322 C CA . ASP A 1 165 ? 21.666 -5.000 -8.809 1.00 67.75 165 ASP A CA 1
ATOM 1323 C C . ASP A 1 165 ? 21.372 -5.025 -10.323 1.00 67.75 165 ASP A C 1
ATOM 1325 O O . ASP A 1 165 ? 22.281 -5.056 -11.155 1.00 67.75 165 ASP A O 1
ATOM 1329 N N . ARG A 1 166 ? 20.094 -5.047 -10.709 1.00 79.38 166 ARG A N 1
ATOM 1330 C CA . ARG A 1 166 ? 19.637 -5.147 -12.090 1.00 79.38 166 ARG A CA 1
ATOM 1331 C C . ARG A 1 166 ? 18.831 -3.919 -12.490 1.00 79.38 166 ARG A C 1
ATOM 1333 O O . ARG A 1 166 ? 17.772 -3.637 -11.937 1.00 79.38 166 ARG A O 1
ATOM 1340 N N . VAL A 1 167 ? 19.293 -3.252 -13.543 1.00 82.06 167 VAL A N 1
ATOM 1341 C CA . VAL A 1 167 ? 18.508 -2.244 -14.265 1.00 82.06 167 VAL A CA 1
ATOM 1342 C C . VAL A 1 167 ? 17.426 -2.959 -15.092 1.00 82.06 167 VAL A C 1
ATOM 1344 O O . VAL A 1 167 ? 17.758 -3.921 -15.791 1.00 82.06 167 VAL A O 1
ATOM 1347 N N . PRO A 1 168 ? 16.150 -2.532 -15.040 1.00 85.88 168 PRO A N 1
ATOM 1348 C CA . PRO A 1 168 ? 15.096 -3.136 -15.849 1.00 85.88 168 PRO A CA 1
ATOM 1349 C C . PRO A 1 168 ? 15.367 -2.937 -17.341 1.00 85.88 168 PRO A C 1
ATOM 1351 O O . PRO A 1 168 ? 15.765 -1.855 -17.779 1.00 85.88 168 PRO A O 1
ATOM 1354 N N . CYS A 1 169 ? 15.119 -3.968 -18.144 1.00 86.75 169 CYS A N 1
ATOM 1355 C CA . CYS A 1 169 ? 15.177 -3.848 -19.596 1.00 86.75 169 CYS A CA 1
ATOM 1356 C C . CYS A 1 169 ? 13.936 -3.117 -20.144 1.00 86.75 169 CYS A C 1
ATOM 1358 O O . CYS A 1 169 ? 12.934 -2.923 -19.455 1.00 86.75 169 CYS A O 1
ATOM 1360 N N . VAL A 1 170 ? 13.967 -2.736 -21.425 1.00 87.62 170 VAL A N 1
ATOM 1361 C CA . VAL A 1 170 ? 12.864 -2.005 -22.078 1.00 87.62 170 VAL A CA 1
ATOM 1362 C C . VAL A 1 170 ? 11.509 -2.721 -21.993 1.00 87.62 170 VAL A C 1
ATOM 1364 O O . VAL A 1 170 ? 10.477 -2.065 -21.855 1.00 87.62 170 VAL A O 1
ATOM 1367 N N . HIS A 1 171 ? 11.495 -4.055 -22.052 1.00 88.50 171 HIS A N 1
ATOM 1368 C CA . HIS A 1 171 ? 10.263 -4.837 -21.940 1.00 88.50 171 HIS A CA 1
ATOM 1369 C C . HIS A 1 171 ? 9.662 -4.734 -20.537 1.00 88.50 171 HIS A C 1
ATOM 1371 O O . HIS A 1 171 ? 8.457 -4.544 -20.413 1.00 88.50 171 HIS A O 1
ATOM 1377 N N . GLU A 1 172 ? 10.498 -4.754 -19.498 1.00 88.81 172 GLU A N 1
ATOM 1378 C CA . GLU A 1 172 ? 10.065 -4.596 -18.105 1.00 88.81 172 GLU A CA 1
ATOM 1379 C C . GLU A 1 172 ? 9.563 -3.180 -17.845 1.00 88.81 172 GLU A C 1
ATOM 1381 O O . GLU A 1 172 ? 8.505 -3.007 -17.258 1.00 88.81 172 GLU A O 1
ATOM 1386 N N . LEU A 1 173 ? 10.245 -2.153 -18.361 1.00 87.25 173 LEU A N 1
ATOM 1387 C CA . LEU A 1 173 ? 9.772 -0.768 -18.252 1.00 87.25 173 LEU A CA 1
ATOM 1388 C C . LEU A 1 173 ? 8.386 -0.577 -18.890 1.00 87.25 173 LEU A C 1
ATOM 1390 O O . LEU A 1 173 ? 7.544 0.135 -18.338 1.00 87.25 173 LEU A O 1
ATOM 1394 N N . LYS A 1 174 ? 8.126 -1.219 -20.036 1.00 86.69 174 LYS A N 1
ATOM 1395 C CA . LYS A 1 174 ? 6.794 -1.243 -20.664 1.00 86.69 174 LYS A CA 1
ATOM 1396 C C . LYS A 1 174 ? 5.791 -2.012 -19.809 1.00 86.69 174 LYS A C 1
ATOM 1398 O O . LYS A 1 174 ? 4.699 -1.507 -19.541 1.00 86.69 174 LYS A O 1
ATOM 1403 N N . GLU A 1 175 ? 6.171 -3.200 -19.344 1.00 88.00 175 GLU A N 1
ATOM 1404 C CA . GLU A 1 175 ? 5.342 -4.036 -18.476 1.00 88.00 175 GLU A CA 1
ATOM 1405 C C . GLU A 1 175 ? 4.954 -3.290 -17.199 1.00 88.00 175 GLU A C 1
ATOM 1407 O O . GLU A 1 175 ? 3.793 -3.333 -16.820 1.00 88.00 175 GLU A O 1
ATOM 1412 N N . TRP A 1 176 ? 5.865 -2.522 -16.601 1.00 86.94 176 TRP A N 1
ATOM 1413 C CA . TRP A 1 176 ? 5.648 -1.726 -15.391 1.00 86.94 176 TRP A CA 1
ATOM 1414 C C . TRP A 1 176 ? 4.950 -0.387 -15.645 1.00 86.94 176 TRP A C 1
ATOM 1416 O O . TRP A 1 176 ? 4.596 0.302 -14.686 1.00 86.94 176 TRP A O 1
ATOM 1426 N N . GLY A 1 177 ? 4.714 -0.011 -16.906 1.00 84.81 177 GLY A N 1
ATOM 1427 C CA . GLY A 1 177 ? 4.071 1.258 -17.263 1.00 84.81 177 GLY A CA 1
ATOM 1428 C C . GLY A 1 177 ? 4.958 2.485 -17.028 1.00 84.81 177 GLY A C 1
ATOM 1429 O O . GLY A 1 177 ? 4.450 3.580 -16.824 1.00 84.81 177 GLY A O 1
ATOM 1430 N N . TRP A 1 178 ? 6.281 2.309 -17.014 1.00 83.38 178 TRP A N 1
ATOM 1431 C CA . TRP A 1 178 ? 7.267 3.394 -16.892 1.00 83.38 178 TRP A CA 1
ATOM 1432 C C . TRP A 1 178 ? 7.790 3.865 -18.243 1.00 83.38 178 TRP A C 1
ATOM 1434 O O . TRP A 1 178 ? 8.508 4.860 -18.333 1.00 83.38 178 TRP A O 1
ATOM 1444 N N . TRP A 1 179 ? 7.456 3.134 -19.303 1.00 76.69 179 TRP A N 1
ATOM 1445 C CA . TRP A 1 179 ? 7.821 3.509 -20.651 1.00 76.69 179 TRP A CA 1
ATOM 1446 C C . TRP A 1 179 ? 7.002 4.715 -21.106 1.00 76.69 179 TRP A C 1
ATOM 1448 O O . TRP A 1 179 ? 5.857 4.585 -21.534 1.00 76.69 179 TRP A O 1
ATOM 1458 N N . ILE A 1 180 ? 7.618 5.889 -21.049 1.00 64.88 180 ILE A N 1
ATOM 1459 C CA . ILE A 1 180 ? 7.175 7.043 -21.821 1.00 64.88 180 ILE A CA 1
ATOM 1460 C C . ILE A 1 180 ? 7.776 6.842 -23.215 1.00 64.88 180 ILE A C 1
ATOM 1462 O O . ILE A 1 180 ? 9.005 6.780 -23.324 1.00 64.88 180 ILE A O 1
ATOM 1466 N N . PRO A 1 181 ? 6.974 6.700 -24.287 1.00 54.25 181 PRO A N 1
ATOM 1467 C CA . PRO A 1 181 ? 7.523 6.758 -25.629 1.00 54.25 181 PRO A CA 1
ATOM 1468 C C . PRO A 1 181 ? 8.316 8.060 -25.732 1.00 54.25 181 PRO A C 1
ATOM 1470 O O . PRO A 1 181 ? 7.757 9.134 -25.524 1.00 54.25 181 PRO A O 1
ATOM 1473 N N . LEU A 1 182 ? 9.605 7.979 -26.060 1.00 44.69 182 LEU A N 1
ATOM 1474 C CA . LEU A 1 182 ? 10.463 9.127 -26.388 1.00 44.69 182 LEU A CA 1
ATOM 1475 C C . LEU A 1 182 ? 10.020 9.834 -27.691 1.00 44.69 182 LEU A C 1
ATOM 1477 O O . LEU A 1 182 ? 10.832 10.354 -28.444 1.00 44.69 182 LEU A O 1
ATOM 1481 N N . VAL A 1 183 ? 8.715 9.865 -27.958 1.00 43.84 183 VAL A N 1
ATOM 1482 C CA . VAL A 1 183 ? 8.061 10.686 -28.972 1.00 43.84 183 VAL A CA 1
ATOM 1483 C C . VAL A 1 183 ? 7.437 11.906 -28.285 1.00 43.84 183 VAL A C 1
ATOM 1485 O O . VAL A 1 183 ? 6.341 12.339 -28.613 1.00 43.84 183 VAL A O 1
ATOM 1488 N N . ILE A 1 184 ? 8.137 12.484 -27.306 1.00 45.88 184 ILE A N 1
ATOM 1489 C CA . ILE A 1 184 ? 8.103 13.938 -27.174 1.00 45.88 184 ILE A CA 1
ATOM 1490 C C . ILE A 1 184 ? 9.162 14.403 -28.156 1.00 45.88 184 ILE A C 1
ATOM 1492 O O . ILE A 1 184 ? 10.350 14.134 -27.984 1.00 45.88 184 ILE A O 1
ATOM 1496 N N . ASN A 1 185 ? 8.681 15.000 -29.237 1.00 42.72 185 ASN A N 1
ATOM 1497 C CA . ASN A 1 185 ? 9.445 15.600 -30.310 1.00 42.72 185 ASN A CA 1
ATOM 1498 C C . ASN A 1 185 ? 10.583 16.448 -29.704 1.00 42.72 185 ASN A C 1
ATOM 1500 O O . ASN A 1 185 ? 10.372 17.595 -29.319 1.00 42.72 185 ASN A O 1
ATOM 1504 N N . LEU A 1 186 ? 11.804 15.902 -29.615 1.00 44.44 186 LEU A N 1
ATOM 1505 C CA . LEU A 1 186 ? 13.001 16.642 -29.175 1.00 44.44 186 LEU A CA 1
ATOM 1506 C C . LEU A 1 186 ? 13.286 17.867 -30.069 1.00 44.44 186 LEU A C 1
ATOM 1508 O O . LEU A 1 186 ? 14.154 18.673 -29.749 1.00 44.44 186 LEU A O 1
ATOM 1512 N N . LYS A 1 187 ? 12.544 18.028 -31.173 1.00 44.12 187 LYS A N 1
ATOM 1513 C CA . LYS A 1 187 ? 12.552 19.215 -32.029 1.00 44.12 187 LYS A CA 1
ATOM 1514 C C . LYS A 1 187 ? 11.737 20.396 -31.487 1.00 44.12 187 LYS A C 1
ATOM 1516 O O . LYS A 1 187 ? 11.970 21.505 -31.944 1.00 44.12 187 LYS A O 1
ATOM 1521 N N . GLU A 1 188 ? 10.819 20.204 -30.537 1.00 47.12 188 GLU A N 1
ATOM 1522 C CA . GLU A 1 188 ? 9.887 21.268 -30.113 1.00 47.12 188 GLU A CA 1
ATOM 1523 C C . GLU A 1 188 ? 10.217 21.924 -28.763 1.00 47.12 188 GLU A C 1
ATOM 1525 O O . GLU A 1 188 ? 9.573 22.903 -28.399 1.00 47.12 188 GLU A O 1
ATOM 1530 N N . GLN A 1 189 ? 11.232 21.457 -28.024 1.00 42.72 189 GLN A N 1
ATOM 1531 C CA . GLN A 1 189 ? 11.570 22.028 -26.705 1.00 42.72 189 GLN A CA 1
ATOM 1532 C C . GLN A 1 189 ? 13.040 22.406 -26.491 1.00 42.72 189 GLN A C 1
ATOM 1534 O O . GLN A 1 189 ? 13.458 22.641 -25.360 1.00 42.72 189 GLN A O 1
ATOM 1539 N N . ILE A 1 190 ? 13.827 22.558 -27.558 1.00 42.97 190 ILE A N 1
ATOM 1540 C CA . ILE A 1 190 ? 15.114 23.255 -27.452 1.00 42.97 190 ILE A CA 1
ATOM 1541 C C . ILE A 1 190 ? 15.196 24.294 -28.573 1.00 42.97 190 ILE A C 1
ATOM 1543 O O . ILE A 1 190 ? 15.616 23.957 -29.680 1.00 42.97 190 ILE A O 1
ATOM 1547 N N . PRO A 1 191 ? 14.864 25.576 -28.323 1.00 42.44 191 PRO A N 1
ATOM 1548 C CA . PRO A 1 191 ? 15.487 26.637 -29.086 1.00 42.44 191 PRO A CA 1
ATOM 1549 C C . PRO A 1 191 ? 16.956 26.633 -28.662 1.00 42.44 191 PRO A C 1
ATOM 1551 O O . PRO A 1 191 ? 17.350 27.272 -27.687 1.00 42.44 191 PRO A O 1
ATOM 1554 N N . TRP A 1 192 ? 17.770 25.833 -29.351 1.00 42.38 192 TRP A N 1
ATOM 1555 C CA . TRP A 1 192 ? 19.215 25.943 -29.253 1.00 42.38 192 TRP A CA 1
ATOM 1556 C C . TRP A 1 192 ? 19.574 27.213 -30.013 1.00 42.38 192 TRP A C 1
ATOM 1558 O O . TRP A 1 192 ? 19.891 27.191 -31.200 1.00 42.38 192 TRP A O 1
ATOM 1568 N N . ASP A 1 193 ? 19.413 28.347 -29.336 1.00 50.41 193 ASP A N 1
ATOM 1569 C CA . ASP A 1 193 ? 19.890 29.631 -29.808 1.00 50.41 193 ASP A CA 1
ATOM 1570 C C . ASP A 1 193 ? 21.424 29.587 -29.786 1.00 50.41 193 ASP A C 1
ATOM 1572 O O . ASP A 1 193 ? 22.096 29.996 -28.838 1.00 50.41 193 ASP A O 1
ATOM 1576 N N . ALA A 1 194 ? 21.988 29.025 -30.856 1.00 49.53 194 ALA A N 1
ATOM 1577 C CA . ALA A 1 194 ? 23.419 28.965 -31.130 1.00 49.53 194 ALA A CA 1
ATOM 1578 C C . ALA A 1 194 ? 24.033 30.358 -31.364 1.00 49.53 194 ALA A C 1
ATOM 1580 O O . ALA A 1 194 ? 25.219 30.465 -31.680 1.00 49.53 194 ALA A O 1
ATOM 1581 N N . SER A 1 195 ? 23.254 31.435 -31.221 1.00 51.78 195 SER A N 1
ATOM 1582 C CA . SER A 1 195 ? 23.658 32.785 -31.591 1.00 51.78 195 SER A CA 1
ATOM 1583 C C . SER A 1 195 ? 24.080 33.674 -30.420 1.00 51.78 195 SER A C 1
ATOM 1585 O O . SER A 1 195 ? 24.120 34.884 -30.573 1.00 51.78 195 SER A O 1
ATOM 1587 N N . LYS A 1 196 ? 24.494 33.139 -29.261 1.00 53.03 196 LYS A N 1
ATOM 1588 C CA . LYS A 1 196 ? 25.136 33.960 -28.206 1.00 53.03 196 LYS A CA 1
ATOM 1589 C C . LYS A 1 196 ? 26.387 33.309 -27.610 1.00 53.03 196 LYS A C 1
ATOM 1591 O O . LYS A 1 196 ? 26.510 33.104 -26.405 1.00 53.03 196 LYS A O 1
ATOM 1596 N N . LYS A 1 197 ? 27.398 33.082 -28.459 1.00 48.38 197 LYS A N 1
ATOM 1597 C CA . LYS A 1 197 ? 28.802 33.003 -28.015 1.00 48.38 197 LYS A CA 1
ATOM 1598 C C . LYS A 1 197 ? 29.236 34.368 -27.454 1.00 48.38 197 LYS A C 1
ATOM 1600 O O . LYS A 1 197 ? 29.810 35.181 -28.172 1.00 48.38 197 LYS A O 1
ATOM 1605 N N . LYS A 1 198 ? 29.031 34.619 -26.158 1.00 54.34 198 LYS A N 1
ATOM 1606 C CA . LYS A 1 198 ? 29.926 35.524 -25.420 1.00 54.34 198 LYS A CA 1
ATOM 1607 C C . LYS A 1 198 ? 31.165 34.716 -25.045 1.00 54.34 198 LYS A C 1
ATOM 1609 O O . LYS A 1 198 ? 31.096 33.824 -24.204 1.00 54.34 198 LYS A O 1
ATOM 1614 N N . ARG A 1 199 ? 32.278 35.006 -25.725 1.00 50.50 199 ARG A N 1
ATOM 1615 C CA . ARG A 1 199 ? 33.622 34.505 -25.407 1.00 50.50 199 ARG A CA 1
ATOM 1616 C C . ARG A 1 199 ? 33.881 34.686 -23.905 1.00 50.50 199 ARG A C 1
ATOM 1618 O O . ARG A 1 199 ? 33.963 35.820 -23.438 1.00 50.50 199 ARG A O 1
ATOM 1625 N N . LYS A 1 200 ? 34.011 33.591 -23.152 1.00 50.84 200 LYS A N 1
ATOM 1626 C CA . LYS A 1 200 ? 34.743 33.630 -21.881 1.00 50.84 200 LYS A CA 1
ATOM 1627 C C . LYS A 1 200 ? 36.220 33.781 -22.243 1.00 50.84 200 LYS A C 1
ATOM 1629 O O . LYS A 1 200 ? 36.701 33.049 -23.103 1.00 50.84 200 LYS A O 1
ATOM 1634 N N . ARG A 1 201 ? 36.881 34.784 -21.657 1.00 55.03 201 ARG A N 1
ATOM 1635 C CA . ARG A 1 201 ? 38.334 34.970 -21.757 1.00 55.03 201 ARG A CA 1
ATOM 1636 C C . ARG A 1 201 ? 39.036 33.715 -21.248 1.00 55.03 201 ARG A C 1
ATOM 1638 O O . ARG A 1 201 ? 38.577 33.112 -20.277 1.00 55.03 201 ARG A O 1
ATOM 1645 N N . ASP A 1 202 ? 40.110 33.354 -21.934 1.00 55.34 202 ASP A N 1
ATOM 1646 C CA . ASP A 1 202 ? 40.955 32.221 -21.592 1.00 55.34 202 ASP A CA 1
ATOM 1647 C C . ASP A 1 202 ? 41.681 32.512 -20.265 1.00 55.34 202 ASP A C 1
ATOM 1649 O O . ASP A 1 202 ? 42.286 33.579 -20.140 1.00 55.34 202 ASP A O 1
ATOM 1653 N N . PRO A 1 203 ? 41.642 31.622 -19.259 1.00 52.81 203 PRO A N 1
ATOM 1654 C CA . PRO A 1 203 ? 42.338 31.829 -17.985 1.00 52.81 203 PRO A CA 1
ATOM 1655 C C . PRO A 1 203 ? 43.872 31.806 -18.096 1.00 52.81 203 PRO A C 1
ATOM 1657 O O . PRO A 1 203 ? 44.549 32.040 -17.099 1.00 52.81 203 PRO A O 1
ATOM 1660 N N . CYS A 1 204 ? 44.419 31.492 -19.274 1.00 43.56 204 CYS A N 1
ATOM 1661 C CA . CYS A 1 204 ? 45.853 31.322 -19.510 1.00 43.56 204 CYS A CA 1
ATOM 1662 C C . CYS A 1 204 ? 46.501 32.451 -20.327 1.00 43.56 204 CYS A C 1
ATOM 1664 O O . CYS A 1 204 ? 47.677 32.339 -20.672 1.00 43.56 204 CYS A O 1
ATOM 1666 N N . ASP A 1 205 ? 45.778 33.532 -20.621 1.00 53.06 205 ASP A N 1
ATOM 1667 C CA . ASP A 1 205 ? 46.364 34.698 -21.284 1.00 53.06 205 ASP A CA 1
ATOM 1668 C C . ASP A 1 205 ? 47.138 35.558 -20.264 1.00 53.06 205 ASP A C 1
ATOM 1670 O O . ASP A 1 205 ? 46.564 36.367 -19.534 1.00 53.06 205 ASP A O 1
ATOM 1674 N N . LEU A 1 206 ? 48.446 35.302 -20.147 1.00 56.31 206 LEU A N 1
ATOM 1675 C CA . LEU A 1 206 ? 49.374 35.989 -19.237 1.00 56.31 206 LEU A CA 1
ATOM 1676 C C . LEU A 1 206 ? 50.032 37.233 -19.862 1.00 56.31 206 LEU A C 1
ATOM 1678 O O . LEU A 1 206 ? 50.932 37.817 -19.254 1.00 56.31 206 LEU A O 1
ATOM 1682 N N . SER A 1 207 ? 49.618 37.672 -21.053 1.00 54.38 207 SER A N 1
ATOM 1683 C CA . SER A 1 207 ? 50.195 38.860 -21.686 1.00 54.38 207 SER A CA 1
ATOM 1684 C C . SER A 1 207 ? 49.491 40.142 -21.237 1.00 54.38 207 SER A C 1
ATOM 1686 O O . SER A 1 207 ? 48.807 40.760 -22.034 1.00 54.38 207 SER A O 1
ATOM 1688 N N . GLU A 1 208 ? 49.621 40.530 -19.966 1.00 55.41 208 GLU A N 1
ATOM 1689 C CA . GLU A 1 208 ? 49.401 41.916 -19.499 1.00 55.41 208 GLU A CA 1
ATOM 1690 C C . GLU A 1 208 ? 49.752 42.032 -18.001 1.00 55.41 208 GLU A C 1
ATOM 1692 O O . GLU A 1 208 ? 48.902 42.152 -17.121 1.00 55.41 208 GLU A O 1
ATOM 1697 N N . GLN A 1 209 ? 51.046 41.984 -17.685 1.00 48.16 209 GLN A N 1
ATOM 1698 C CA . GLN A 1 209 ? 51.566 42.548 -16.437 1.00 48.16 209 GLN A CA 1
ATOM 1699 C C . GLN A 1 209 ? 52.760 43.439 -16.769 1.00 48.16 209 GLN A C 1
ATOM 1701 O O . GLN A 1 209 ? 53.905 42.994 -16.809 1.00 48.16 209 GLN A O 1
ATOM 1706 N N . GLU A 1 210 ? 52.487 44.717 -17.032 1.00 50.41 210 GLU A N 1
ATOM 1707 C CA . GLU A 1 210 ? 53.531 45.739 -17.012 1.00 50.41 210 GLU A CA 1
ATOM 1708 C C . GLU A 1 210 ? 54.033 45.937 -15.569 1.00 50.41 210 GLU A C 1
ATOM 1710 O O . GLU A 1 210 ? 53.228 46.128 -14.648 1.00 50.41 210 GLU A O 1
ATOM 1715 N N . PRO A 1 211 ? 55.354 45.934 -15.331 1.00 55.22 211 PRO A N 1
ATOM 1716 C CA . PRO A 1 211 ? 55.899 46.235 -14.019 1.00 55.22 211 PRO A CA 1
ATOM 1717 C C . PRO A 1 211 ? 55.770 47.734 -13.722 1.00 55.22 211 PRO A C 1
ATOM 1719 O O . PRO A 1 211 ? 56.338 48.583 -14.413 1.00 55.22 211 PRO A O 1
ATOM 1722 N N . LYS A 1 212 ? 55.070 48.068 -12.632 1.00 59.84 212 LYS A N 1
ATOM 1723 C CA . LYS A 1 212 ? 55.095 49.415 -12.049 1.00 59.84 212 LYS A CA 1
ATOM 1724 C C . LYS A 1 212 ? 56.532 49.756 -11.646 1.00 59.84 212 LYS A C 1
ATOM 1726 O O . LYS A 1 212 ? 57.075 49.173 -10.709 1.00 59.84 212 LYS A O 1
ATOM 1731 N N . ARG A 1 213 ? 57.144 50.715 -12.346 1.00 57.62 213 ARG A N 1
ATOM 1732 C CA . ARG A 1 213 ? 58.402 51.346 -11.930 1.00 57.62 213 ARG A CA 1
ATOM 1733 C C . ARG A 1 213 ? 58.177 52.070 -10.603 1.00 57.62 213 ARG A C 1
ATOM 1735 O O . ARG A 1 213 ? 57.388 53.007 -10.533 1.00 57.62 213 ARG A O 1
ATOM 1742 N N . ILE A 1 214 ? 58.895 51.644 -9.571 1.00 55.75 214 ILE A N 1
ATOM 1743 C CA . ILE A 1 214 ? 59.067 52.408 -8.336 1.00 55.75 214 ILE A CA 1
ATOM 1744 C C . ILE A 1 214 ? 60.142 53.460 -8.630 1.00 55.75 214 ILE A C 1
ATOM 1746 O O . ILE A 1 214 ? 61.300 53.115 -8.867 1.00 55.75 214 ILE A O 1
ATOM 1750 N N . ALA A 1 215 ? 59.744 54.730 -8.684 1.00 60.75 215 ALA A N 1
ATOM 1751 C CA . ALA A 1 215 ? 60.680 55.846 -8.640 1.00 60.75 215 ALA A CA 1
ATOM 1752 C C . ALA A 1 215 ? 61.162 56.029 -7.191 1.00 60.75 215 ALA A C 1
ATOM 1754 O O . ALA A 1 215 ? 60.371 55.881 -6.259 1.00 60.75 215 ALA A O 1
ATOM 1755 N N . ARG A 1 216 ? 62.468 56.267 -7.048 1.00 63.28 216 ARG A N 1
ATOM 1756 C CA . ARG A 1 216 ? 63.163 56.555 -5.787 1.00 63.28 216 ARG A CA 1
ATOM 1757 C C . ARG A 1 216 ? 62.779 57.916 -5.227 1.00 63.28 216 ARG A C 1
ATOM 1759 O O . ARG A 1 216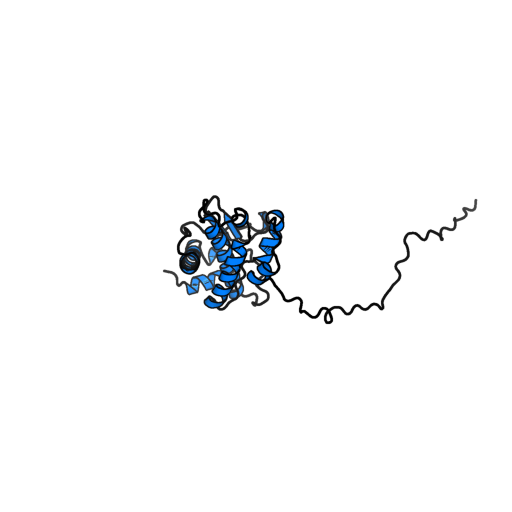 ? 62.540 58.822 -6.054 1.00 63.28 216 ARG A O 1
#

Foldseek 3Di:
DDDLVQQLLQLLDQQNCVSHPFVNVLVLLCVCCVPQLVVLQDSVVQEDEDADPCVPPVDQWAQDLVVNHIYGHSHDFDDFDPPDDSGSNSSSLRVSLCSSLRSLLSSLSSDDPPDPPDDPLVNVFLDLVVLLSSQVVQVVCCVVVVDGRDSCNPVRCVVVVVSVVDDDDPVSCVSSVVDDPPPPPPVPPDPPPVPDPPDDDDPPPPPDDDDDDDDD

pLDDT: mean 79.35, std 16.3, range [42.38, 97.75]

Sequence (216 aa):
MKDPKKICQRLGWGDGARAVGNSDVEKILEAYNALFFFGQIQVEGMFRWKTGLLSKDRRYAQYLPSTGMIEMDPIELSPPPCTLPPDRNATAVDRLGTLLHEALHAYLDYQCQSCRSLDPRDRAAHGYTFQKLGKVLEEKMLEFLKAPVKLGRVRSWLHRREITDRVPCVHELKEWGWWIPLVINLKEQIPWDASKKKRKRDPCDLSEQEPKRIAR

Secondary structure (DSSP, 8-state):
---HHHHHHHHTSSSHHHHS-HHHHHHHHHHHHHHHSTT-S--TT-EEE-S-HHHHHS-SEEEETTTTEEEE-SS--PPPPTTS-SSHHHHHHHHHHHHHHHHHHHHHHTS-TT-TTS-GGGTSSS-HHHHHHHHHHHHHHHHHHSS-----HHHHHHHTTTT--SPPPHHHHHHTT----S-S-TTSS----TT----PPPTT------------